Protein AF-A0A7S2STC7-F1 (afdb_monomer)

Organism: NCBI:txid1034831

Radius of gyration: 21.25 Å; Cα contacts (8 Å, |Δi|>4): 241; chains: 1; bounding box: 53×57×59 Å

Nearest PDB structures (foldseek):
  5owv-assembly1_D  TM=3.243E-01  e=1.018E+00  Campylobacter jejuni
  5oxf-assembly1_C  TM=2.992E-01  e=1.644E+00  Campylobacter jejuni
  4ozn-assembly1_C  TM=3.441E-01  e=3.806E+00  Haloferax mediterranei ATCC 33500
  5mlc-assembly1_G  TM=3.354E-01  e=4.291E+00  Spinacia oleracea

Foldseek 3Di:
DVVVVVVVVVVVCVVVVVVCVVVVVDPDPPQLLVLCLLVLLQQQWDAQARHRNDPPQFAAPVRWRADVCLSLVNDPDPDDPGDSDRGDDPPVCQLVRRIKHFDPRRLLVSCCSRPNPVLCVVCVVLLVQLQQVLWDWGWHWDFDQPPDPDPDRDGDTDTDTGTIDGSVSSVVSVVLVVCVVVVVDPSLVVGDPVPNPDPDDPPDPPPVVVVVVVVVVCVVVVVVVVVVVD

Structure (mmCIF, N/CA/C/O backbone):
data_AF-A0A7S2STC7-F1
#
_entry.id   AF-A0A7S2STC7-F1
#
loop_
_atom_site.group_PDB
_atom_site.id
_atom_site.type_symbol
_atom_site.label_atom_id
_atom_site.label_alt_id
_atom_site.label_comp_id
_atom_site.label_asym_id
_atom_site.label_entity_id
_atom_site.label_seq_id
_atom_site.pdbx_PDB_ins_code
_atom_site.Cartn_x
_atom_site.Cartn_y
_atom_site.Cartn_z
_atom_site.occupancy
_atom_site.B_iso_or_equiv
_atom_site.auth_seq_id
_atom_site.auth_comp_id
_atom_site.auth_asym_id
_atom_site.auth_atom_id
_atom_site.pdbx_PDB_model_num
ATOM 1 N N . LYS A 1 1 ? -7.940 29.113 42.384 1.00 75.12 1 LYS A N 1
ATOM 2 C CA . LYS A 1 1 ? -9.307 28.617 42.088 1.00 75.12 1 LYS A CA 1
ATOM 3 C C . LYS A 1 1 ? -9.541 28.364 40.593 1.00 75.12 1 LYS A C 1
ATOM 5 O O . LYS A 1 1 ? -9.423 27.219 40.195 1.00 75.12 1 LYS A O 1
ATOM 10 N N . ILE A 1 2 ? -9.787 29.363 39.730 1.00 76.19 2 ILE A N 1
ATOM 11 C CA . ILE A 1 2 ? -10.081 29.113 38.290 1.00 76.19 2 ILE A CA 1
ATOM 12 C C . ILE A 1 2 ? -8.912 28.431 37.550 1.00 76.19 2 ILE A C 1
ATOM 14 O O . ILE A 1 2 ? -9.117 27.469 36.816 1.00 76.19 2 ILE A O 1
ATOM 18 N N . ALA A 1 3 ? -7.674 28.867 37.797 1.00 70.94 3 ALA A N 1
ATOM 19 C CA . ALA A 1 3 ? -6.484 28.278 37.173 1.00 70.94 3 ALA A CA 1
ATOM 20 C C . ALA A 1 3 ? -6.233 26.809 37.577 1.00 70.94 3 ALA A C 1
ATOM 22 O O . ALA A 1 3 ? -5.727 26.024 36.780 1.00 70.94 3 ALA A O 1
ATOM 23 N N . GLU A 1 4 ? -6.604 26.421 38.799 1.00 79.94 4 GLU A N 1
ATOM 24 C CA . GLU A 1 4 ? -6.473 25.036 39.275 1.00 79.94 4 GLU A CA 1
ATOM 25 C C . GLU A 1 4 ? -7.514 24.130 38.618 1.00 79.94 4 GLU A C 1
ATOM 27 O O . GLU A 1 4 ? -7.182 23.022 38.205 1.00 79.94 4 GLU A O 1
ATOM 32 N N . VAL A 1 5 ? -8.741 24.631 38.443 1.00 82.25 5 VAL A N 1
ATOM 33 C CA . VAL A 1 5 ? -9.805 23.926 37.716 1.00 82.25 5 VAL A CA 1
ATOM 34 C C . VAL A 1 5 ? -9.403 23.705 36.257 1.00 82.25 5 VAL A C 1
ATOM 36 O O . VAL A 1 5 ? -9.487 22.582 35.769 1.00 82.25 5 VAL A O 1
ATOM 39 N N . ALA A 1 6 ? -8.881 24.731 35.577 1.00 76.62 6 ALA A N 1
ATOM 40 C CA . ALA A 1 6 ? -8.399 24.602 34.201 1.00 76.62 6 ALA A CA 1
ATOM 41 C C . ALA A 1 6 ? -7.258 23.577 34.079 1.00 76.62 6 ALA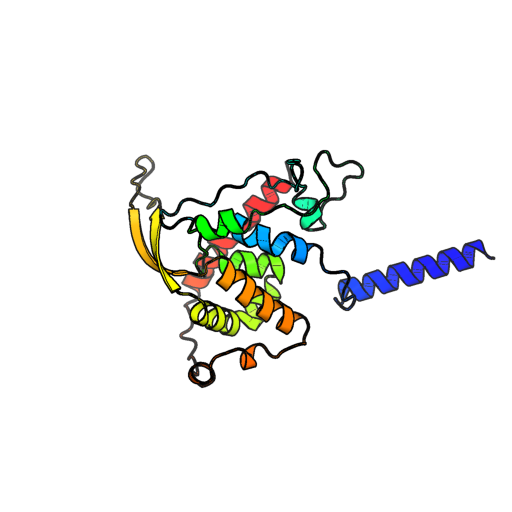 A C 1
ATOM 43 O O . ALA A 1 6 ? -7.259 22.747 33.172 1.00 76.62 6 ALA A O 1
ATOM 44 N N . ARG A 1 7 ? -6.313 23.580 35.029 1.00 80.62 7 ARG A N 1
ATOM 45 C CA . ARG A 1 7 ? -5.214 22.608 35.060 1.00 80.62 7 ARG A CA 1
ATOM 46 C C . ARG A 1 7 ? -5.728 21.179 35.267 1.00 80.62 7 ARG A C 1
ATOM 48 O O . ARG A 1 7 ? -5.252 20.279 34.584 1.00 80.62 7 ARG A O 1
ATOM 55 N N . GLY A 1 8 ? -6.715 20.981 36.144 1.00 83.06 8 GLY A N 1
ATOM 56 C CA . GLY A 1 8 ? -7.351 19.680 36.375 1.00 83.06 8 GLY A CA 1
ATOM 57 C C . GLY A 1 8 ? -8.091 19.146 35.146 1.00 83.06 8 GLY A C 1
ATOM 58 O O . GLY A 1 8 ? -7.928 17.980 34.792 1.00 83.06 8 GLY A O 1
ATOM 59 N N . VAL A 1 9 ? -8.833 20.007 34.444 1.00 83.12 9 VAL A N 1
ATOM 60 C CA . VAL A 1 9 ? -9.537 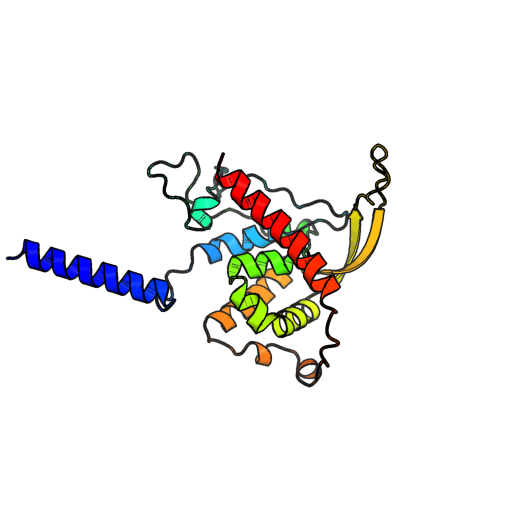19.646 33.202 1.00 83.12 9 VAL A CA 1
ATOM 61 C C . VAL A 1 9 ? -8.547 19.262 32.099 1.00 83.12 9 VAL A C 1
ATOM 63 O O . VAL A 1 9 ? -8.707 18.214 31.479 1.00 83.12 9 VAL A O 1
ATOM 66 N N . SER A 1 10 ? -7.480 20.040 31.896 1.00 83.12 10 SER A N 1
ATOM 67 C CA . SER A 1 10 ? -6.442 19.706 30.911 1.00 83.12 10 SER A CA 1
ATOM 68 C C . SER A 1 10 ? -5.741 18.384 31.225 1.00 83.12 10 SER A C 1
ATOM 70 O O . SER A 1 10 ? -5.464 17.609 30.312 1.00 83.12 10 SER A O 1
ATOM 72 N N . TRP A 1 11 ? -5.485 18.093 32.505 1.00 81.81 11 TRP A N 1
ATOM 73 C CA . TRP A 1 11 ? -4.886 16.824 32.925 1.00 81.81 11 TRP A CA 1
ATOM 74 C C . TRP A 1 11 ? -5.827 15.640 32.701 1.00 81.81 11 TRP A C 1
ATOM 76 O O . TRP A 1 11 ? -5.394 14.602 32.212 1.00 81.81 11 TRP A O 1
ATOM 86 N N . PHE A 1 12 ? -7.118 15.811 32.993 1.00 87.62 12 PHE A N 1
ATOM 87 C CA . PHE A 1 12 ? -8.136 14.806 32.704 1.00 87.62 12 PHE A CA 1
ATOM 88 C C . PHE A 1 12 ? -8.221 14.510 31.205 1.00 87.62 12 PHE A C 1
ATOM 90 O O . PHE A 1 12 ? -8.169 13.347 30.820 1.00 87.62 12 PHE A O 1
ATOM 97 N N . PHE A 1 13 ? -8.282 15.533 30.348 1.00 73.81 13 PHE A N 1
ATOM 98 C CA . PHE A 1 13 ? -8.303 15.325 28.899 1.00 73.81 13 PHE A CA 1
ATOM 99 C C . PHE A 1 13 ? -7.004 14.710 28.385 1.00 73.81 13 PHE A C 1
ATOM 101 O O . PHE A 1 13 ? -7.057 13.834 27.526 1.00 73.81 13 PHE A O 1
ATOM 108 N N . HIS A 1 14 ? -5.848 15.106 28.917 1.00 75.88 14 HIS A N 1
ATOM 109 C CA . HIS A 1 14 ? -4.573 14.487 28.570 1.00 75.88 14 HIS A CA 1
ATOM 110 C C . HIS A 1 14 ? -4.544 13.002 28.950 1.00 75.88 14 HIS A C 1
ATOM 112 O O . HIS A 1 14 ? -4.186 12.171 28.123 1.00 75.88 14 HIS A O 1
ATOM 118 N N . ASP A 1 15 ? -4.967 12.649 30.165 1.00 78.06 15 ASP A N 1
ATOM 119 C CA . ASP A 1 15 ? -4.939 11.261 30.624 1.00 78.06 15 ASP A CA 1
ATOM 120 C C . ASP A 1 15 ? -6.018 10.408 29.945 1.00 78.06 15 ASP A C 1
ATOM 122 O O . ASP A 1 15 ? -5.767 9.261 29.588 1.00 78.06 15 ASP A O 1
ATOM 126 N N . LEU A 1 16 ? -7.196 10.980 29.683 1.00 71.56 16 LEU A N 1
ATOM 127 C CA . LEU A 1 16 ? -8.261 10.340 28.918 1.00 71.56 16 LEU A CA 1
ATOM 128 C C . LEU A 1 16 ? -7.820 10.091 27.476 1.00 71.56 16 LEU A C 1
ATOM 130 O O . LEU A 1 16 ? -7.913 8.968 27.001 1.00 71.56 16 LEU A O 1
ATOM 134 N N . THR A 1 17 ? -7.293 11.099 26.782 1.00 66.25 17 THR A N 1
ATOM 135 C CA . THR A 1 17 ? -6.812 10.929 25.402 1.00 66.25 17 THR A CA 1
ATOM 136 C C . THR A 1 17 ? -5.604 10.005 25.330 1.00 66.25 17 THR A C 1
ATOM 138 O O . THR A 1 17 ? -5.526 9.212 24.401 1.00 66.25 17 THR A O 1
ATOM 141 N N . ARG A 1 18 ? -4.714 10.022 26.330 1.00 67.12 18 ARG A N 1
ATOM 142 C CA . ARG A 1 18 ? -3.625 9.050 26.480 1.00 67.12 18 ARG A CA 1
ATOM 143 C C . ARG A 1 18 ? -4.166 7.634 26.643 1.00 67.12 18 ARG A C 1
ATOM 145 O O . ARG A 1 18 ? -3.810 6.776 25.852 1.00 67.12 18 ARG A O 1
ATOM 152 N N . ARG A 1 19 ? -5.076 7.388 27.590 1.00 62.84 19 ARG A N 1
ATOM 153 C CA . ARG A 1 19 ? -5.688 6.064 27.802 1.00 62.84 19 ARG A CA 1
ATOM 154 C C . ARG A 1 19 ? -6.466 5.592 26.585 1.00 62.84 19 ARG A C 1
ATOM 156 O O . ARG A 1 19 ? -6.345 4.433 26.214 1.00 62.84 19 ARG A O 1
ATOM 163 N N . LEU A 1 20 ? -7.246 6.463 25.953 1.00 56.91 20 LEU A N 1
ATOM 164 C CA . LEU A 1 20 ? -8.010 6.123 24.756 1.00 56.91 20 LEU A CA 1
ATOM 165 C C . LEU A 1 20 ? -7.099 5.925 23.531 1.00 56.91 20 LEU A C 1
ATOM 167 O O . LEU A 1 20 ? -7.397 5.088 22.692 1.00 56.91 20 LEU A O 1
ATOM 171 N N . ARG A 1 21 ? -5.964 6.624 23.430 1.00 60.62 21 ARG A N 1
ATOM 172 C CA . ARG A 1 21 ? -4.920 6.359 22.423 1.00 60.62 21 ARG A CA 1
ATOM 173 C C . ARG A 1 21 ? -4.243 5.015 22.679 1.00 60.62 21 ARG A C 1
ATOM 175 O O . ARG A 1 21 ? -4.135 4.206 21.766 1.00 60.62 21 ARG A O 1
ATOM 182 N N . ASP A 1 22 ? -3.824 4.768 23.915 1.00 53.94 22 ASP A N 1
ATOM 183 C CA . ASP A 1 22 ? -3.091 3.563 24.310 1.00 53.94 22 ASP A CA 1
ATOM 184 C C . ASP A 1 22 ? -3.995 2.312 24.243 1.00 53.94 22 ASP A C 1
ATOM 186 O O . ASP A 1 22 ? -3.534 1.222 23.914 1.00 53.94 22 ASP A O 1
ATOM 190 N N . SER A 1 23 ? -5.305 2.474 24.468 1.00 57.47 23 SER A N 1
ATOM 191 C CA . SER A 1 23 ? -6.334 1.440 24.263 1.00 57.47 23 SER A CA 1
ATOM 192 C C . SER A 1 23 ? -6.922 1.411 22.848 1.00 57.47 23 SER A C 1
ATOM 194 O O . SER A 1 23 ? -7.821 0.613 22.590 1.00 57.47 23 SER A O 1
ATOM 196 N N . TRP A 1 24 ? -6.423 2.243 21.924 1.00 53.31 24 TRP A N 1
ATOM 197 C CA . TRP A 1 24 ? -6.897 2.335 20.536 1.00 53.31 24 TRP A CA 1
ATOM 198 C C . TRP A 1 24 ? -8.399 2.671 20.379 1.00 53.31 24 TRP A C 1
ATOM 200 O O . TRP A 1 24 ? -9.008 2.364 19.358 1.00 53.31 24 TRP A O 1
ATOM 210 N N . GLN A 1 25 ? -9.004 3.323 21.376 1.00 46.44 25 GLN A N 1
ATOM 211 C CA . GLN A 1 25 ? -10.422 3.706 21.436 1.00 46.44 25 GLN A CA 1
ATOM 212 C C . GLN A 1 25 ? -10.730 5.118 20.900 1.00 46.44 25 GLN A C 1
ATOM 214 O O . GLN A 1 25 ? -11.898 5.486 20.799 1.00 46.44 25 GLN A O 1
ATOM 219 N N . LEU A 1 26 ? -9.729 5.927 20.529 1.00 45.28 26 LEU A N 1
ATOM 220 C CA . LEU A 1 26 ? -9.969 7.148 19.746 1.00 45.28 26 LEU A CA 1
ATOM 221 C C . LEU A 1 26 ? -10.082 6.792 18.259 1.00 45.28 26 LEU A C 1
ATOM 223 O O . LEU A 1 26 ? -9.075 6.710 17.560 1.00 45.28 26 LEU A O 1
ATOM 227 N N . PHE A 1 27 ? -11.310 6.624 17.771 1.00 43.78 27 PHE A N 1
ATOM 228 C CA . PHE A 1 27 ? -11.619 6.553 16.340 1.00 43.78 27 PHE A CA 1
ATOM 229 C C . PHE A 1 27 ? -12.789 7.495 15.989 1.00 43.78 27 PHE A C 1
ATOM 231 O O . PHE A 1 27 ? -13.763 7.509 16.742 1.00 43.78 27 PHE A O 1
ATOM 238 N N . PRO A 1 28 ? -12.758 8.252 14.866 1.00 51.06 28 PRO A N 1
ATOM 239 C CA . PRO A 1 28 ? -11.665 8.490 13.921 1.00 51.06 28 PRO A CA 1
ATOM 240 C C . PRO A 1 28 ? -11.212 9.963 13.967 1.00 51.06 28 PRO A C 1
ATOM 242 O O . PRO A 1 28 ? -11.878 10.837 13.415 1.00 51.06 28 PRO A O 1
ATOM 245 N N . MET A 1 29 ? -10.013 10.259 14.471 1.00 39.00 29 MET A N 1
ATOM 246 C CA . MET A 1 29 ? -9.200 11.164 13.654 1.00 39.00 29 MET A CA 1
ATOM 247 C C . MET A 1 29 ? -8.691 10.259 12.549 1.00 39.00 29 MET A C 1
ATOM 249 O O . MET A 1 29 ? -7.979 9.313 12.876 1.00 39.00 29 MET A O 1
ATOM 253 N N . ALA A 1 30 ? -9.150 10.455 11.307 1.00 44.19 30 ALA A N 1
ATOM 254 C CA . ALA A 1 30 ? -8.687 9.697 10.148 1.00 44.19 30 ALA A CA 1
ATOM 255 C C . ALA A 1 30 ? -7.179 9.502 10.301 1.00 44.19 30 ALA A C 1
ATOM 257 O O . ALA A 1 30 ? -6.456 10.506 10.325 1.00 44.19 30 ALA A O 1
ATOM 258 N N . PRO A 1 31 ? -6.712 8.274 10.556 1.00 52.28 31 PRO A N 1
ATOM 259 C CA . PRO A 1 31 ? -5.333 8.140 10.927 1.00 52.28 31 PRO A CA 1
ATOM 260 C C . PRO A 1 31 ? -4.485 8.710 9.792 1.00 52.28 31 PRO A C 1
ATOM 262 O O . PRO A 1 31 ? -4.794 8.456 8.627 1.00 52.28 31 PRO A O 1
ATOM 265 N N . HIS A 1 32 ? -3.446 9.494 10.096 1.00 53.88 32 HIS A N 1
ATOM 266 C CA . HIS A 1 32 ? -2.602 10.108 9.060 1.00 53.88 32 HIS A CA 1
ATOM 267 C C . HIS A 1 32 ? -2.098 9.079 8.023 1.00 53.88 32 HIS A C 1
ATOM 269 O O . HIS A 1 32 ? -1.799 9.444 6.886 1.00 53.88 32 HIS A O 1
ATOM 275 N N . HIS A 1 33 ? -2.110 7.789 8.384 1.00 55.22 33 HIS A N 1
ATOM 276 C CA . HIS A 1 33 ? -1.858 6.661 7.501 1.00 55.22 33 HIS A CA 1
ATOM 277 C C . HIS A 1 33 ? -2.819 6.472 6.321 1.00 55.22 33 HIS A C 1
ATOM 279 O O . HIS A 1 33 ? -2.394 6.042 5.250 1.00 55.22 33 HIS A O 1
ATOM 285 N N . LEU A 1 34 ? -4.081 6.887 6.428 1.00 58.22 34 LEU A N 1
ATOM 286 C CA . LEU A 1 34 ? -5.019 6.813 5.304 1.00 58.22 34 LEU A CA 1
ATOM 287 C C . LEU A 1 34 ? -4.588 7.705 4.135 1.00 58.22 34 LEU A C 1
ATOM 289 O O . LEU A 1 34 ? -4.731 7.319 2.975 1.00 58.22 34 LEU A O 1
ATOM 293 N N . PHE A 1 35 ? -3.999 8.869 4.427 1.00 63.97 35 PHE A N 1
ATOM 294 C CA . PHE A 1 35 ? -3.495 9.778 3.394 1.00 63.97 35 PHE A CA 1
ATOM 295 C C . PHE A 1 35 ? -2.265 9.228 2.669 1.00 63.97 35 PHE A C 1
ATOM 297 O O . PHE A 1 35 ? -1.982 9.661 1.554 1.00 63.97 35 PHE A O 1
ATOM 304 N N . HIS A 1 36 ? -1.550 8.270 3.267 1.00 79.50 36 HIS A N 1
ATOM 305 C CA . HIS A 1 36 ? -0.387 7.646 2.647 1.00 79.50 36 HIS A CA 1
ATOM 306 C C . HIS A 1 36 ? -0.672 6.264 2.053 1.00 79.50 36 HIS A C 1
ATOM 308 O O . HIS A 1 36 ? 0.237 5.681 1.479 1.00 79.50 36 HIS A O 1
ATOM 314 N N . MET A 1 37 ? -1.905 5.740 2.111 1.00 84.69 37 MET A N 1
ATOM 315 C CA . MET A 1 37 ? -2.233 4.426 1.530 1.00 84.69 37 MET A CA 1
ATOM 316 C C . MET A 1 37 ? -1.801 4.334 0.058 1.00 84.69 37 MET A C 1
ATOM 318 O O . MET A 1 37 ? -1.202 3.352 -0.365 1.00 84.69 37 MET A O 1
ATOM 322 N N . ARG A 1 38 ? -2.027 5.402 -0.715 1.00 88.19 38 ARG A N 1
ATOM 323 C CA . ARG A 1 38 ? -1.592 5.485 -2.120 1.00 88.19 38 ARG A CA 1
ATOM 324 C C . ARG A 1 38 ? -0.069 5.469 -2.256 1.00 88.19 38 ARG A C 1
ATOM 326 O O . ARG A 1 38 ? 0.454 4.857 -3.179 1.00 88.19 38 ARG A O 1
ATOM 333 N N . GLN A 1 39 ? 0.622 6.131 -1.332 1.00 89.38 39 GLN A N 1
ATOM 334 C CA . GLN A 1 39 ? 2.078 6.171 -1.290 1.00 89.38 39 GLN A CA 1
ATOM 335 C C . GLN A 1 39 ? 2.667 4.812 -0.898 1.00 89.38 39 GLN A C 1
ATOM 337 O O . GLN A 1 39 ? 3.713 4.455 -1.417 1.00 89.38 39 GLN A O 1
ATOM 342 N N . LEU A 1 40 ? 1.987 4.016 -0.067 1.00 89.75 40 LEU A N 1
ATOM 343 C CA . LEU A 1 40 ? 2.442 2.665 0.270 1.00 89.75 40 LEU A CA 1
ATOM 344 C C . LEU A 1 40 ? 2.448 1.738 -0.938 1.00 89.75 40 LEU A C 1
ATOM 346 O O . LEU A 1 40 ? 3.364 0.935 -1.065 1.00 89.75 40 LEU A O 1
ATOM 350 N N . PHE A 1 41 ? 1.472 1.864 -1.843 1.00 93.00 41 PHE A N 1
ATOM 351 C CA . PHE A 1 41 ? 1.547 1.139 -3.109 1.00 93.00 41 PHE A CA 1
ATOM 352 C C . PHE A 1 41 ? 2.850 1.478 -3.825 1.00 93.00 41 PHE A C 1
ATOM 354 O O . PHE A 1 41 ? 3.630 0.592 -4.141 1.00 93.00 41 PHE A O 1
ATOM 361 N N . VAL A 1 42 ? 3.116 2.770 -4.007 1.00 91.88 42 VAL A N 1
ATOM 362 C CA . VAL A 1 42 ? 4.323 3.255 -4.673 1.00 91.88 42 VAL A CA 1
ATOM 363 C C . VAL A 1 42 ? 5.593 2.746 -3.984 1.00 91.88 42 VAL A C 1
ATOM 365 O O . VAL A 1 42 ? 6.447 2.163 -4.645 1.00 91.88 42 VAL A O 1
ATOM 368 N N . ASP A 1 43 ? 5.686 2.907 -2.664 1.00 89.69 43 ASP A N 1
ATOM 369 C CA . ASP A 1 43 ? 6.864 2.580 -1.855 1.00 89.69 43 ASP A CA 1
ATOM 370 C C . ASP A 1 43 ? 7.219 1.086 -1.881 1.00 89.69 43 ASP A C 1
ATOM 372 O O . ASP A 1 43 ? 8.388 0.734 -1.693 1.00 89.69 43 ASP A O 1
ATOM 376 N N . TRP A 1 44 ? 6.230 0.222 -2.117 1.00 92.94 44 TRP A N 1
ATOM 377 C CA . TRP A 1 44 ? 6.376 -1.234 -2.098 1.00 92.94 44 TRP A CA 1
ATOM 378 C C . TRP A 1 44 ? 6.225 -1.892 -3.478 1.00 92.94 44 TRP A C 1
ATOM 380 O O . TRP A 1 44 ? 6.500 -3.083 -3.615 1.00 92.94 44 TRP A O 1
ATOM 390 N N . SER A 1 45 ? 5.804 -1.139 -4.498 1.00 94.06 45 SER A N 1
ATOM 391 C CA . SER A 1 45 ? 5.571 -1.652 -5.851 1.00 94.06 45 SER A CA 1
ATOM 392 C C . SER A 1 45 ? 6.848 -1.780 -6.672 1.00 94.06 45 SER A C 1
ATOM 394 O O . SER A 1 45 ? 7.852 -1.087 -6.470 1.00 94.06 45 SER A O 1
ATOM 396 N N . ARG A 1 46 ? 6.778 -2.673 -7.652 1.00 93.94 46 ARG A N 1
ATOM 397 C CA . ARG A 1 46 ? 7.815 -2.894 -8.651 1.00 93.94 46 ARG A CA 1
ATOM 398 C C . ARG A 1 46 ? 7.202 -3.074 -10.025 1.00 93.94 46 ARG A C 1
ATOM 400 O O . ARG A 1 46 ? 6.039 -3.446 -10.163 1.00 93.94 46 ARG A O 1
ATOM 407 N N . PHE A 1 47 ? 8.000 -2.813 -11.039 1.00 94.50 47 PHE A N 1
ATOM 408 C CA . PHE A 1 47 ? 7.686 -3.144 -12.413 1.00 94.50 47 PHE A CA 1
ATOM 409 C C . PHE A 1 47 ? 7.865 -4.650 -12.662 1.00 94.50 47 PHE A C 1
ATOM 411 O O . PHE A 1 47 ? 8.579 -5.323 -11.910 1.00 94.50 47 PHE A O 1
ATOM 418 N N . PRO A 1 48 ? 7.277 -5.196 -13.743 1.00 92.69 48 PRO A N 1
ATOM 419 C CA . PRO A 1 48 ? 7.465 -6.598 -14.118 1.00 92.69 48 PRO A CA 1
ATOM 420 C C . PRO A 1 48 ? 8.930 -6.997 -14.352 1.00 92.69 48 PRO A C 1
ATOM 422 O O . PRO A 1 48 ? 9.305 -8.140 -14.121 1.00 92.69 48 PRO A O 1
ATOM 425 N N . ASN A 1 49 ? 9.790 -6.047 -14.729 1.00 90.75 49 ASN A N 1
ATOM 426 C CA . ASN A 1 49 ? 11.239 -6.252 -14.862 1.00 90.75 49 ASN A CA 1
ATOM 427 C C . ASN A 1 49 ? 11.990 -6.327 -13.505 1.00 90.75 49 ASN A C 1
ATOM 429 O O . ASN A 1 49 ? 13.222 -6.371 -13.479 1.00 90.75 49 ASN A O 1
ATOM 433 N N . GLY A 1 50 ? 11.262 -6.294 -12.384 1.00 86.50 50 GLY A N 1
ATOM 434 C CA . GLY A 1 50 ? 11.802 -6.351 -11.027 1.00 86.50 50 GLY A CA 1
ATOM 435 C C . GLY A 1 50 ? 12.284 -5.010 -10.474 1.00 86.50 50 GLY A C 1
ATOM 436 O O . GLY A 1 50 ? 12.629 -4.934 -9.294 1.00 86.50 50 GLY A O 1
ATOM 437 N N . GLU A 1 51 ? 12.304 -3.945 -11.277 1.00 89.12 51 GLU A N 1
ATOM 438 C CA . GLU A 1 51 ? 12.756 -2.630 -10.830 1.00 89.12 51 GLU A CA 1
ATOM 439 C C . GLU A 1 51 ? 11.722 -1.991 -9.909 1.00 89.12 51 GLU A C 1
ATOM 441 O O . GLU A 1 51 ? 10.522 -1.990 -10.181 1.00 89.12 51 GLU A O 1
ATOM 446 N N . LYS A 1 52 ? 12.189 -1.434 -8.792 1.00 89.25 52 LYS A N 1
ATOM 447 C CA . LYS A 1 52 ? 11.320 -0.737 -7.846 1.00 89.25 52 LYS A CA 1
ATOM 448 C C . LYS A 1 52 ? 10.757 0.527 -8.496 1.00 89.25 52 LYS A C 1
ATOM 450 O O . LYS A 1 52 ? 11.504 1.271 -9.134 1.00 89.25 52 LYS A O 1
ATOM 455 N N . LEU A 1 53 ? 9.470 0.807 -8.283 1.00 87.06 53 LEU A N 1
ATOM 456 C CA . LEU A 1 53 ? 8.882 2.079 -8.691 1.00 87.06 53 LEU A CA 1
ATOM 457 C C . LEU A 1 53 ? 9.509 3.199 -7.844 1.00 87.06 53 LEU A C 1
ATOM 459 O O . LEU A 1 53 ? 9.157 3.399 -6.682 1.00 87.06 53 LEU A O 1
ATOM 463 N N . SER A 1 54 ? 10.501 3.893 -8.401 1.00 76.12 54 SER A N 1
ATOM 464 C CA . SER A 1 54 ? 11.194 4.965 -7.688 1.00 76.12 54 SER A CA 1
ATOM 465 C C . SER A 1 54 ? 10.339 6.226 -7.671 1.00 76.12 54 SER A C 1
ATOM 467 O O . SER A 1 54 ? 10.053 6.799 -8.716 1.00 76.12 54 SER A O 1
ATOM 469 N N . ASN A 1 55 ? 9.975 6.669 -6.471 1.00 64.62 55 ASN A N 1
ATOM 470 C CA . ASN A 1 55 ? 9.349 7.967 -6.212 1.00 64.62 55 ASN A CA 1
ATOM 471 C C . ASN A 1 55 ? 10.001 8.640 -4.998 1.00 64.62 55 ASN A C 1
ATOM 473 O O . ASN A 1 55 ? 9.346 9.346 -4.233 1.00 64.62 55 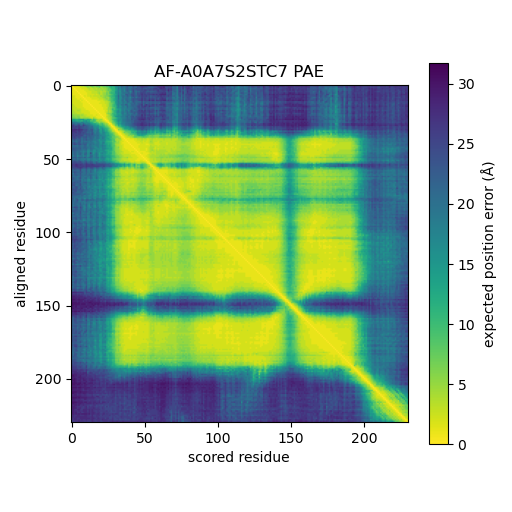ASN A O 1
ATOM 477 N N . GLU A 1 56 ? 11.295 8.385 -4.780 1.00 73.25 56 GLU A N 1
ATOM 478 C CA . GLU A 1 56 ? 12.024 9.012 -3.685 1.00 73.25 56 GLU A CA 1
ATOM 479 C C . GLU A 1 56 ? 12.744 10.290 -4.126 1.00 73.25 56 GLU A C 1
ATOM 481 O O . GLU A 1 56 ? 13.501 10.273 -5.099 1.00 73.25 56 GLU A O 1
ATOM 486 N N . PRO A 1 57 ? 12.561 11.396 -3.380 1.00 78.50 57 PRO A N 1
ATOM 487 C CA . PRO A 1 57 ? 11.696 11.544 -2.200 1.00 78.50 57 PRO A CA 1
ATOM 488 C C . PRO A 1 57 ? 10.213 11.738 -2.563 1.00 78.50 57 PRO A C 1
ATOM 490 O O . PRO A 1 57 ? 9.904 12.392 -3.555 1.00 78.50 57 PRO A O 1
ATOM 493 N N . ALA A 1 58 ? 9.303 11.254 -1.705 1.00 86.38 58 ALA A N 1
ATOM 494 C CA . ALA A 1 58 ? 7.871 11.532 -1.839 1.00 86.38 58 ALA A CA 1
ATOM 495 C C . ALA A 1 58 ? 7.625 13.050 -1.826 1.00 86.38 58 ALA A C 1
ATOM 497 O O . ALA A 1 58 ? 8.200 13.762 -0.996 1.00 86.38 58 ALA A O 1
ATOM 498 N N . VAL A 1 59 ? 6.772 13.542 -2.723 1.00 90.44 59 VAL A N 1
ATOM 499 C CA . VAL A 1 59 ? 6.485 14.975 -2.884 1.00 90.44 59 VAL A CA 1
ATOM 500 C C . VAL A 1 59 ? 5.016 15.292 -2.631 1.00 90.44 59 VAL A C 1
ATOM 502 O O . VAL A 1 59 ? 4.152 14.432 -2.778 1.00 90.44 59 VAL A O 1
ATOM 505 N N . ASP A 1 60 ? 4.723 16.524 -2.225 1.00 90.88 60 ASP A N 1
ATOM 506 C CA . ASP A 1 60 ? 3.359 17.039 -2.155 1.00 90.88 60 ASP A CA 1
ATOM 507 C C . ASP A 1 60 ? 2.883 17.533 -3.533 1.00 90.88 60 ASP A C 1
ATOM 509 O O . ASP A 1 60 ? 3.613 17.506 -4.525 1.00 90.88 60 ASP A O 1
ATOM 513 N N . LYS A 1 61 ? 1.641 18.023 -3.605 1.00 89.38 61 LYS A N 1
ATOM 514 C CA . LYS A 1 61 ? 1.038 18.546 -4.846 1.00 89.38 61 LYS A CA 1
ATOM 515 C C . LYS A 1 61 ? 1.770 19.757 -5.450 1.00 89.38 61 LYS A C 1
ATOM 517 O O . LYS A 1 61 ? 1.435 20.176 -6.552 1.00 89.38 61 LYS A O 1
ATOM 522 N N . HIS A 1 62 ? 2.706 20.354 -4.715 1.00 92.12 62 HIS A N 1
ATOM 523 C CA . HIS A 1 62 ? 3.513 21.495 -5.139 1.00 92.12 62 HIS A CA 1
ATOM 524 C C . HIS A 1 62 ? 4.961 21.097 -5.460 1.00 92.12 62 HIS A C 1
ATOM 526 O O . HIS A 1 62 ? 5.765 21.963 -5.793 1.00 92.12 62 HIS A O 1
ATOM 532 N N . GLY A 1 63 ? 5.302 19.807 -5.367 1.00 89.81 63 GLY A N 1
ATOM 533 C CA . GLY A 1 63 ? 6.652 19.302 -5.602 1.00 89.81 63 GLY A CA 1
ATOM 534 C C . GLY A 1 63 ? 7.588 19.423 -4.397 1.00 89.81 63 GLY A C 1
ATOM 535 O O . GLY A 1 63 ? 8.773 19.113 -4.523 1.00 89.81 63 GLY A O 1
ATOM 536 N N . ASN A 1 64 ? 7.103 19.841 -3.220 1.00 92.25 64 ASN A N 1
ATOM 537 C CA . ASN A 1 64 ? 7.952 19.887 -2.030 1.00 92.25 64 ASN A CA 1
ATOM 538 C C . ASN A 1 64 ? 8.109 18.487 -1.444 1.00 92.25 64 ASN A C 1
ATOM 540 O O . ASN A 1 64 ? 7.143 17.732 -1.344 1.00 92.25 64 ASN A O 1
ATOM 544 N N . LYS A 1 65 ? 9.315 18.163 -0.977 1.00 92.50 65 LYS A N 1
ATOM 545 C CA . LYS A 1 65 ? 9.602 16.882 -0.320 1.00 92.50 65 LYS A CA 1
ATOM 546 C C . LYS A 1 65 ? 8.778 16.739 0.957 1.00 92.50 65 LYS A C 1
ATOM 548 O O . LYS A 1 65 ? 8.800 17.627 1.809 1.00 92.50 65 LYS A O 1
ATOM 553 N N . VAL A 1 66 ? 8.094 15.613 1.109 1.00 90.19 66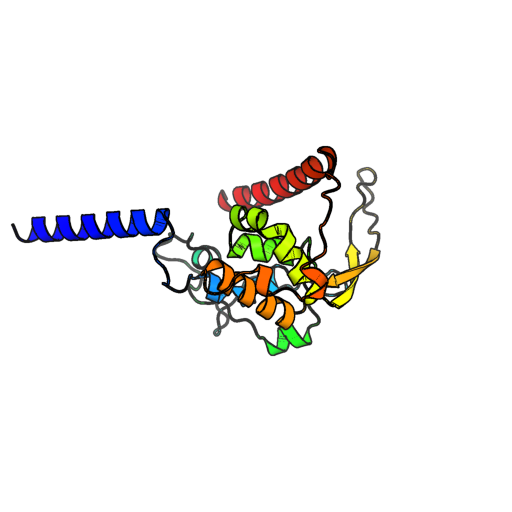 VAL A N 1
ATOM 554 C CA . VAL A 1 66 ? 7.239 15.314 2.260 1.00 90.19 66 VAL A CA 1
ATOM 555 C C . VAL A 1 66 ? 8.035 14.631 3.367 1.00 90.19 66 VAL A C 1
ATOM 557 O O . VAL A 1 66 ? 8.857 13.745 3.132 1.00 90.19 66 VAL A O 1
ATOM 560 N N . CYS A 1 67 ? 7.766 15.027 4.608 1.00 86.94 67 CYS A N 1
ATOM 561 C CA . CYS A 1 67 ? 8.343 14.411 5.793 1.00 86.94 67 CYS A CA 1
ATOM 562 C C . CYS A 1 67 ? 7.715 13.031 6.043 1.00 86.94 67 CYS A C 1
ATOM 564 O O . CYS A 1 67 ? 6.628 12.926 6.615 1.00 86.94 67 CYS A O 1
ATOM 566 N N . ARG A 1 68 ? 8.409 11.946 5.676 1.00 81.56 68 ARG A N 1
ATOM 567 C CA . ARG A 1 68 ? 7.926 10.579 5.956 1.00 81.56 68 ARG A CA 1
ATOM 568 C C . ARG A 1 68 ? 7.739 10.302 7.450 1.00 81.56 68 ARG A C 1
ATOM 570 O O . ARG A 1 68 ? 6.771 9.651 7.830 1.00 81.56 68 ARG A O 1
ATOM 577 N N . ASN A 1 69 ? 8.601 10.853 8.306 1.00 80.50 69 ASN A N 1
ATOM 578 C CA . ASN A 1 69 ? 8.441 10.723 9.757 1.00 80.50 69 ASN A CA 1
ATOM 579 C C . ASN A 1 69 ? 7.154 11.396 10.241 1.00 80.50 69 ASN A C 1
ATOM 581 O O . ASN A 1 69 ? 6.493 10.871 11.130 1.00 80.50 69 ASN A O 1
ATOM 585 N N . TYR A 1 70 ? 6.752 12.516 9.638 1.00 82.31 70 TYR A N 1
ATOM 586 C CA . TYR A 1 70 ? 5.481 13.162 9.959 1.00 82.31 70 TYR A CA 1
ATOM 587 C C . TYR A 1 70 ? 4.295 12.296 9.526 1.00 82.31 70 TYR A C 1
ATOM 589 O O . TYR A 1 70 ? 3.378 12.089 10.316 1.00 82.31 70 TYR A O 1
ATOM 597 N N . LEU A 1 71 ? 4.349 11.699 8.327 1.00 75.38 71 LEU A N 1
ATOM 598 C CA . LEU A 1 71 ? 3.314 10.767 7.851 1.00 75.38 71 LEU A CA 1
ATOM 599 C C . LEU A 1 71 ? 3.138 9.544 8.761 1.00 75.38 71 LEU A C 1
ATOM 601 O O . LEU A 1 71 ? 2.034 9.009 8.864 1.00 75.38 71 LEU A O 1
ATOM 605 N N . ARG A 1 72 ? 4.216 9.115 9.424 1.00 72.56 72 ARG A N 1
ATOM 606 C CA . ARG A 1 72 ? 4.230 8.026 10.412 1.00 72.56 72 ARG A CA 1
ATOM 607 C C . ARG A 1 72 ? 3.923 8.491 11.842 1.00 72.56 72 ARG A C 1
ATOM 609 O O . ARG A 1 72 ? 3.909 7.672 12.752 1.00 72.56 72 ARG A O 1
ATOM 616 N N . GLY A 1 73 ? 3.689 9.787 12.063 1.00 73.69 73 GLY A N 1
ATOM 617 C CA . GLY A 1 73 ? 3.446 10.360 13.393 1.00 73.69 73 GLY A CA 1
ATOM 618 C C . GLY A 1 73 ? 4.681 10.419 14.305 1.00 73.69 73 GLY A C 1
ATOM 619 O O . GLY A 1 73 ? 4.540 10.632 15.505 1.00 73.69 73 GLY A O 1
ATOM 620 N N . ALA A 1 74 ? 5.881 10.241 13.750 1.00 76.25 74 ALA A N 1
ATOM 621 C CA . ALA A 1 74 ? 7.163 10.189 14.458 1.00 76.25 74 ALA A CA 1
ATOM 622 C C . ALA A 1 74 ? 8.006 11.474 14.315 1.00 76.25 74 ALA A C 1
ATOM 624 O O . ALA A 1 74 ? 9.107 11.565 14.854 1.00 76.25 74 ALA A O 1
ATOM 625 N N . CYS A 1 75 ? 7.542 12.479 13.562 1.00 82.31 75 CYS A N 1
ATOM 626 C CA . CYS A 1 75 ? 8.251 13.756 13.484 1.00 82.31 75 CYS A CA 1
ATOM 627 C C . CYS A 1 75 ? 7.926 14.625 14.704 1.00 82.31 75 CYS A C 1
ATOM 629 O O . CYS A 1 75 ? 6.789 15.059 14.881 1.00 82.31 75 CYS A O 1
ATOM 631 N N . HIS A 1 76 ? 8.947 14.912 15.511 1.00 82.00 76 HIS A N 1
ATOM 632 C CA . HIS A 1 76 ? 8.846 15.769 16.698 1.00 82.00 76 HIS A CA 1
ATOM 633 C C . HIS A 1 76 ? 9.571 17.112 16.535 1.00 82.00 76 HIS A C 1
ATOM 635 O O . HIS A 1 76 ? 9.666 17.888 17.483 1.00 82.00 76 HIS A O 1
ATOM 641 N N . LEU A 1 77 ? 10.099 17.397 15.341 1.00 80.31 77 LEU A N 1
ATOM 642 C CA . LEU A 1 77 ? 10.800 18.647 15.072 1.00 80.31 77 LEU A CA 1
ATOM 643 C C . LEU A 1 77 ? 9.800 19.806 15.051 1.00 80.31 77 LEU A C 1
ATOM 645 O O . LEU A 1 77 ? 8.868 19.810 14.249 1.00 80.31 77 LEU A O 1
ATOM 649 N N . HIS A 1 78 ? 10.033 20.816 15.894 1.00 77.81 78 HIS A N 1
ATOM 650 C CA . HIS A 1 78 ? 9.247 22.056 15.889 1.00 77.81 78 HIS A CA 1
ATOM 651 C C . HIS A 1 78 ? 9.334 22.800 14.549 1.00 77.81 78 HIS A C 1
ATOM 653 O O . HIS A 1 78 ? 8.364 23.425 14.131 1.00 77.81 78 HIS A O 1
ATOM 659 N N . PHE A 1 79 ? 10.475 22.685 13.864 1.00 85.81 79 PHE A N 1
ATOM 660 C CA . PHE A 1 79 ? 10.708 23.227 12.530 1.00 85.81 79 PHE A CA 1
ATOM 661 C C . PHE A 1 79 ? 11.315 22.129 11.653 1.00 85.81 79 PHE A C 1
ATOM 663 O O . PHE A 1 79 ? 12.519 21.883 11.690 1.00 85.81 79 PHE A O 1
ATOM 670 N N . CYS A 1 80 ? 10.473 21.424 10.898 1.00 87.06 80 CYS A N 1
ATOM 671 C CA . CYS A 1 80 ? 10.938 20.455 9.913 1.00 87.06 80 CYS A CA 1
ATOM 672 C C . CYS A 1 80 ? 11.196 21.162 8.577 1.00 87.06 80 CYS A C 1
ATOM 674 O O . CYS A 1 80 ? 10.334 21.885 8.087 1.00 87.06 80 CYS A O 1
ATOM 676 N N . GLY A 1 81 ? 12.360 20.928 7.966 1.00 88.69 81 GLY A N 1
ATOM 677 C CA . GLY A 1 81 ? 12.676 21.433 6.622 1.00 88.69 81 GLY A CA 1
ATOM 678 C C . GLY A 1 81 ? 11.933 20.711 5.488 1.00 88.69 81 GLY A C 1
ATOM 679 O O . GLY A 1 81 ? 12.180 20.991 4.319 1.00 88.69 81 GLY A O 1
ATOM 680 N N . LEU A 1 82 ? 11.060 19.758 5.822 1.00 91.12 82 LEU A N 1
ATOM 681 C CA . LEU A 1 82 ? 10.248 18.985 4.888 1.00 91.12 82 LEU A CA 1
ATOM 682 C C . LEU A 1 82 ? 8.766 19.334 5.067 1.00 91.12 82 LEU A C 1
ATOM 684 O O . LEU A 1 82 ? 8.320 19.699 6.154 1.00 91.12 82 LEU A O 1
ATOM 688 N N . SER A 1 83 ? 7.990 19.166 4.001 1.00 88.75 83 SER A N 1
ATOM 689 C CA . SER A 1 83 ? 6.552 19.426 3.991 1.00 88.75 83 SER A CA 1
ATOM 690 C C . SER A 1 83 ? 5.814 18.439 4.902 1.00 88.75 83 SER A C 1
ATOM 692 O O . SER A 1 83 ? 5.933 17.220 4.758 1.00 88.75 83 SER A O 1
ATOM 694 N N . HIS A 1 84 ? 5.029 18.958 5.846 1.00 88.00 84 HIS A N 1
ATOM 695 C CA . HIS A 1 84 ? 4.101 18.192 6.687 1.00 88.00 84 HIS A CA 1
ATOM 696 C C . HIS A 1 84 ? 2.728 18.079 6.001 1.00 88.00 84 HIS A C 1
ATOM 698 O O . HIS A 1 84 ? 1.690 18.400 6.576 1.00 88.00 84 HIS A O 1
ATOM 704 N N . ALA A 1 85 ? 2.734 17.671 4.732 1.00 85.56 85 ALA A N 1
ATOM 705 C CA . ALA A 1 85 ? 1.548 17.531 3.894 1.00 85.56 85 ALA A CA 1
ATOM 706 C C . ALA A 1 85 ? 1.355 16.077 3.444 1.00 85.56 85 ALA A C 1
ATOM 708 O O . ALA A 1 85 ? 2.251 15.245 3.572 1.00 85.56 85 ALA A O 1
ATOM 709 N N . SER A 1 86 ? 0.176 15.763 2.906 1.00 84.81 86 SER A N 1
ATOM 710 C CA . SER A 1 86 ? -0.078 14.457 2.295 1.00 84.81 86 SER A CA 1
ATOM 711 C C . SER A 1 86 ? 0.758 14.283 1.020 1.00 84.81 86 SER A C 1
ATOM 713 O O . SER A 1 86 ? 0.852 15.232 0.234 1.00 84.81 86 SER A O 1
ATOM 715 N N . PRO A 1 87 ? 1.328 13.088 0.782 1.00 89.12 87 PRO A N 1
ATOM 716 C CA . PRO A 1 87 ? 2.040 12.812 -0.454 1.00 89.12 87 PRO A CA 1
ATOM 717 C C . PRO A 1 87 ? 1.072 12.865 -1.637 1.00 89.12 87 PRO A C 1
ATOM 719 O O . PRO A 1 87 ? -0.069 12.397 -1.559 1.00 89.12 87 PRO A O 1
ATOM 722 N N . PHE A 1 88 ? 1.531 13.449 -2.735 1.00 90.38 88 PHE A N 1
ATOM 723 C CA . PHE A 1 88 ? 0.822 13.438 -3.998 1.00 90.38 88 PHE A CA 1
ATOM 724 C C . PHE A 1 88 ? 1.255 12.218 -4.806 1.00 90.38 88 PHE A C 1
ATOM 726 O O . PHE A 1 88 ? 2.437 12.007 -5.058 1.00 90.38 88 PHE A O 1
ATOM 733 N N . VAL A 1 89 ? 0.269 11.427 -5.220 1.00 89.69 89 VAL A N 1
ATOM 734 C CA . VAL A 1 89 ? 0.459 10.283 -6.110 1.00 89.69 89 VAL A CA 1
ATOM 735 C C . VAL A 1 89 ? -0.398 10.526 -7.341 1.00 89.69 89 VAL A C 1
ATOM 737 O O . VAL A 1 89 ? -1.620 10.649 -7.225 1.00 89.69 89 VAL A O 1
ATOM 740 N N . ASP A 1 90 ? 0.245 10.595 -8.504 1.00 90.81 90 ASP A N 1
ATOM 741 C CA . ASP A 1 90 ? -0.432 10.656 -9.796 1.00 90.81 90 ASP A CA 1
ATOM 742 C C . ASP A 1 90 ? -1.029 9.275 -10.112 1.00 90.81 90 ASP A C 1
ATOM 744 O O . ASP A 1 90 ? -0.337 8.355 -10.547 1.00 90.81 90 ASP A O 1
ATOM 748 N N . ILE A 1 91 ? -2.318 9.112 -9.805 1.00 91.00 91 ILE A N 1
ATOM 749 C CA . ILE A 1 91 ? -3.025 7.831 -9.936 1.00 91.00 91 ILE A CA 1
ATOM 750 C C . ILE A 1 91 ? -3.053 7.348 -11.394 1.00 91.00 91 ILE A C 1
ATOM 752 O O . ILE A 1 91 ? -2.666 6.199 -11.608 1.00 91.00 91 ILE A O 1
ATOM 756 N N . PRO A 1 92 ? -3.441 8.171 -12.394 1.00 93.56 92 PRO A N 1
ATOM 757 C CA . PRO A 1 92 ? -3.353 7.773 -13.798 1.00 93.56 92 PRO A CA 1
ATOM 758 C C . PRO A 1 92 ? -1.953 7.303 -14.210 1.00 93.56 92 PRO A C 1
ATOM 760 O O . PRO A 1 92 ? -1.820 6.268 -14.869 1.00 93.56 92 PRO A O 1
ATOM 763 N N . ALA A 1 93 ? -0.901 8.015 -13.792 1.00 91.88 93 ALA A N 1
ATOM 764 C CA . ALA A 1 93 ? 0.469 7.608 -14.090 1.00 91.88 93 ALA A CA 1
ATOM 765 C C . ALA A 1 93 ? 0.800 6.246 -13.459 1.00 91.88 93 ALA A C 1
ATOM 767 O O . ALA A 1 93 ? 1.283 5.354 -14.150 1.00 91.88 93 ALA A O 1
ATOM 768 N N . VAL A 1 94 ? 0.469 6.038 -12.180 1.00 91.69 94 VAL A N 1
ATOM 769 C CA . VAL A 1 94 ? 0.704 4.759 -11.488 1.00 91.69 94 VAL A CA 1
ATOM 770 C C . VAL A 1 94 ? -0.074 3.612 -12.135 1.00 91.69 94 VAL A C 1
ATOM 772 O O . VAL A 1 94 ? 0.511 2.562 -12.391 1.00 91.69 94 VAL A O 1
ATOM 775 N N . GLN A 1 95 ? -1.355 3.802 -12.455 1.00 92.81 95 GLN A N 1
ATOM 776 C CA . GLN A 1 95 ? -2.178 2.782 -13.116 1.00 92.81 95 GLN A CA 1
ATOM 777 C C . GLN A 1 95 ? -1.632 2.417 -14.504 1.00 92.81 95 GLN A C 1
ATOM 779 O O . GLN A 1 95 ? -1.584 1.243 -14.858 1.00 92.81 95 GLN A O 1
ATOM 784 N N . SER A 1 96 ? -1.170 3.405 -15.277 1.00 93.38 96 SER A N 1
ATOM 785 C CA . SER A 1 96 ? -0.597 3.176 -16.612 1.00 93.38 96 SER A CA 1
ATOM 786 C C . SER A 1 96 ? 0.838 2.630 -16.601 1.00 93.38 96 SER A C 1
ATOM 788 O O . SER A 1 96 ? 1.290 2.084 -17.604 1.00 93.38 96 SER A O 1
ATOM 790 N N . SER A 1 97 ? 1.547 2.735 -15.473 1.00 92.81 97 SER A N 1
ATOM 791 C CA . SER A 1 97 ? 2.953 2.327 -15.347 1.00 92.81 97 SER A CA 1
ATOM 792 C C . SER A 1 97 ? 3.172 0.809 -15.395 1.00 92.81 97 SER A C 1
ATOM 794 O O . SER A 1 97 ? 4.292 0.352 -15.617 1.00 92.81 97 SER A O 1
ATOM 796 N N . GLY A 1 98 ? 2.122 0.016 -15.157 1.00 93.56 98 GLY A N 1
ATOM 797 C CA . GLY A 1 98 ? 2.232 -1.437 -15.017 1.00 93.56 98 GLY A CA 1
ATOM 798 C C . GLY A 1 98 ? 2.905 -1.887 -13.716 1.00 93.56 98 GLY A C 1
ATOM 799 O O . GLY A 1 98 ? 3.269 -3.056 -13.601 1.00 93.56 98 GLY A O 1
ATOM 800 N N . ALA A 1 99 ? 3.085 -0.987 -12.744 1.00 95.19 99 ALA A N 1
ATOM 801 C CA . ALA A 1 99 ? 3.590 -1.328 -11.421 1.00 95.19 99 ALA A CA 1
ATOM 802 C C . ALA A 1 99 ? 2.636 -2.282 -10.687 1.00 95.19 99 ALA A C 1
ATOM 804 O O . ALA A 1 99 ? 1.409 -2.168 -10.772 1.00 95.19 99 ALA A O 1
ATOM 805 N N . VAL A 1 100 ? 3.213 -3.222 -9.945 1.00 96.62 100 VAL A N 1
ATOM 806 C CA . VAL A 1 100 ? 2.491 -4.294 -9.261 1.00 96.62 100 VAL A CA 1
ATOM 807 C C . VAL A 1 100 ? 3.091 -4.594 -7.886 1.00 96.62 100 VAL A C 1
ATOM 809 O O . VAL A 1 100 ? 4.246 -4.273 -7.598 1.00 96.62 100 VAL A O 1
ATOM 812 N N . LEU A 1 101 ? 2.289 -5.231 -7.033 1.00 96.25 101 LEU A N 1
ATOM 813 C CA . LEU A 1 101 ? 2.673 -5.745 -5.720 1.00 96.25 101 LEU A CA 1
ATOM 814 C C . LEU A 1 101 ? 2.507 -7.261 -5.682 1.00 96.25 101 LEU A C 1
ATOM 816 O O . LEU A 1 101 ? 1.390 -7.762 -5.802 1.00 96.25 101 LEU A O 1
ATOM 820 N N . ASP A 1 102 ? 3.585 -7.999 -5.439 1.00 95.94 102 ASP A N 1
ATOM 821 C CA . ASP A 1 102 ? 3.473 -9.398 -5.026 1.00 95.94 102 ASP A CA 1
ATOM 822 C C . ASP A 1 102 ? 3.153 -9.510 -3.532 1.00 95.94 102 ASP A C 1
ATOM 824 O O . ASP A 1 102 ? 3.323 -8.563 -2.755 1.00 95.94 102 ASP A O 1
ATOM 828 N N . PHE A 1 103 ? 2.718 -10.701 -3.125 1.00 95.38 103 PHE A N 1
ATOM 829 C CA . PHE A 1 103 ? 2.315 -10.958 -1.749 1.00 95.38 103 PHE A CA 1
ATOM 830 C C . PHE A 1 103 ? 3.460 -10.774 -0.744 1.00 95.38 103 PHE A C 1
ATOM 832 O O . PHE A 1 103 ? 3.280 -10.128 0.289 1.00 95.38 103 PHE A O 1
ATOM 839 N N . HIS A 1 104 ? 4.631 -11.346 -1.040 1.00 89.19 104 HIS A N 1
ATOM 840 C CA . HIS A 1 104 ? 5.701 -11.535 -0.061 1.00 89.19 104 HIS A CA 1
ATOM 841 C C . HIS A 1 104 ? 6.550 -10.285 0.162 1.00 89.19 104 HIS A C 1
ATOM 843 O O . HIS A 1 104 ? 6.889 -9.996 1.309 1.00 89.19 104 HIS A O 1
ATOM 849 N N . HIS A 1 105 ? 6.879 -9.551 -0.900 1.00 84.50 105 HIS A N 1
ATOM 850 C CA . HIS A 1 105 ? 7.811 -8.425 -0.833 1.00 84.50 105 HIS A CA 1
ATOM 851 C C . HIS A 1 105 ? 7.093 -7.083 -0.729 1.00 84.50 105 HIS A C 1
ATOM 853 O O . HIS A 1 105 ? 7.581 -6.177 -0.055 1.00 84.50 105 HIS A O 1
ATOM 859 N N . GLY A 1 106 ? 5.939 -6.954 -1.387 1.00 91.12 106 GLY A N 1
ATOM 860 C CA . GLY A 1 106 ? 5.227 -5.687 -1.477 1.00 91.12 106 GLY A CA 1
ATOM 861 C C . GLY A 1 106 ? 4.027 -5.614 -0.539 1.00 91.12 106 GLY A C 1
ATOM 862 O O . GLY A 1 106 ? 3.991 -4.833 0.412 1.00 91.12 106 GLY A O 1
ATOM 863 N N . PHE A 1 107 ? 3.023 -6.444 -0.812 1.00 95.69 107 PHE A N 1
ATOM 864 C CA . PHE A 1 107 ? 1.713 -6.333 -0.179 1.00 95.69 107 PHE A CA 1
ATOM 865 C C . PHE A 1 107 ? 1.756 -6.575 1.333 1.00 95.69 107 PHE A C 1
ATOM 867 O O . PHE A 1 107 ? 1.208 -5.776 2.092 1.00 95.69 107 PHE A O 1
ATOM 874 N N . ARG A 1 108 ? 2.453 -7.625 1.790 1.00 94.44 108 ARG A N 1
ATOM 875 C CA . ARG A 1 108 ? 2.646 -7.900 3.222 1.00 94.44 108 ARG A CA 1
ATOM 876 C C . ARG A 1 108 ? 3.253 -6.706 3.957 1.00 94.44 108 ARG A C 1
ATOM 878 O O . ARG A 1 108 ? 2.757 -6.331 5.016 1.00 94.44 108 ARG A O 1
ATOM 885 N N . CYS A 1 109 ? 4.301 -6.105 3.400 1.00 91.38 109 CYS A N 1
ATOM 886 C CA . CYS A 1 109 ? 4.978 -4.959 4.002 1.00 91.38 109 CYS A CA 1
ATOM 887 C C . CYS A 1 109 ? 4.038 -3.754 4.115 1.00 91.38 109 CYS A C 1
ATOM 889 O O . CYS A 1 109 ? 3.924 -3.171 5.193 1.00 91.38 109 CYS A O 1
ATOM 891 N N . ALA A 1 110 ? 3.287 -3.456 3.050 1.00 91.44 110 ALA A N 1
ATOM 892 C CA . ALA A 1 110 ? 2.288 -2.393 3.058 1.00 91.44 110 ALA A CA 1
ATOM 893 C C . ALA A 1 110 ? 1.197 -2.625 4.122 1.00 91.44 110 ALA A C 1
ATOM 895 O O . ALA A 1 110 ? 0.860 -1.711 4.872 1.00 91.44 110 ALA A O 1
ATOM 896 N N . VAL A 1 111 ? 0.673 -3.850 4.245 1.00 91.25 111 VAL A N 1
ATOM 897 C CA . VAL A 1 111 ? -0.343 -4.193 5.258 1.00 91.25 111 VAL A CA 1
ATOM 898 C C . VAL A 1 111 ? 0.229 -4.092 6.677 1.00 91.25 111 VAL A C 1
ATOM 900 O O . VAL A 1 111 ? -0.407 -3.505 7.551 1.00 91.25 111 VAL A O 1
ATOM 903 N N . CYS A 1 112 ? 1.438 -4.601 6.920 1.00 88.31 112 CYS A N 1
ATOM 904 C CA . CYS A 1 112 ? 2.108 -4.474 8.216 1.00 88.31 112 CYS A CA 1
ATOM 905 C C . CYS A 1 112 ? 2.356 -3.010 8.602 1.00 88.31 112 CYS A C 1
ATOM 907 O O . CYS A 1 112 ? 2.192 -2.664 9.771 1.00 88.31 112 CYS A O 1
ATOM 909 N N . GLU A 1 113 ? 2.717 -2.151 7.646 1.00 85.38 113 GLU A N 1
ATOM 910 C CA . GLU A 1 113 ? 2.911 -0.716 7.883 1.00 85.38 113 GLU A CA 1
ATOM 911 C C . GLU A 1 113 ? 1.584 -0.002 8.197 1.00 85.38 113 GLU A C 1
ATOM 913 O O . GLU A 1 113 ? 1.548 0.857 9.076 1.00 85.38 113 GLU A O 1
ATOM 918 N N . MET A 1 114 ? 0.478 -0.397 7.553 1.00 84.56 114 MET A N 1
ATOM 919 C CA . MET A 1 114 ? -0.848 0.193 7.796 1.00 84.56 114 MET A CA 1
ATOM 920 C C . MET A 1 114 ? -1.499 -0.256 9.105 1.00 84.56 114 MET A C 1
ATOM 922 O O . MET A 1 114 ? -2.091 0.559 9.811 1.00 84.56 114 MET A O 1
ATOM 926 N N . PHE A 1 115 ? -1.462 -1.557 9.396 1.00 85.00 115 PHE A N 1
ATOM 927 C CA . PHE A 1 115 ? -2.292 -2.169 10.441 1.00 85.00 115 PHE A CA 1
ATOM 928 C C . PHE A 1 115 ? -1.481 -2.715 11.622 1.00 85.00 115 PHE A C 1
ATOM 930 O O . PHE A 1 115 ? -2.049 -3.032 12.670 1.00 85.00 115 PHE A O 1
ATOM 937 N N . GLY A 1 116 ? -0.158 -2.792 11.477 1.00 83.44 116 GLY A N 1
ATOM 938 C CA . GLY A 1 116 ? 0.753 -3.354 12.463 1.00 83.44 116 GLY A CA 1
ATOM 939 C C . GLY A 1 116 ? 0.931 -4.868 12.331 1.00 83.44 116 GLY A C 1
ATOM 940 O O . GLY A 1 116 ? 0.035 -5.610 11.928 1.00 83.44 116 GLY A O 1
ATOM 941 N N . VAL A 1 117 ? 2.106 -5.342 12.750 1.00 84.62 117 VAL A N 1
ATOM 942 C CA . VAL A 1 117 ? 2.517 -6.754 12.651 1.00 84.62 117 VAL A CA 1
ATOM 943 C C . VAL A 1 117 ? 1.590 -7.686 13.439 1.00 84.62 117 VAL A C 1
ATOM 945 O O . VAL A 1 117 ? 1.277 -8.778 12.980 1.00 84.62 117 VAL A O 1
ATOM 948 N N . LYS A 1 118 ? 1.102 -7.256 14.610 1.00 84.19 118 LYS A N 1
ATOM 949 C CA . LYS A 1 118 ? 0.166 -8.058 15.415 1.00 84.19 118 LYS A CA 1
ATOM 950 C C . LYS A 1 118 ? -1.130 -8.349 14.652 1.00 84.19 118 LYS A C 1
ATOM 952 O O . LYS A 1 118 ? -1.590 -9.483 14.660 1.00 84.19 118 LYS A O 1
ATOM 957 N N . TRP A 1 119 ? -1.688 -7.330 13.998 1.00 87.31 119 TRP A N 1
ATOM 958 C CA . TRP A 1 119 ? -2.923 -7.472 13.233 1.00 87.31 119 TRP A CA 1
ATOM 959 C C . TRP A 1 119 ? -2.710 -8.347 11.994 1.00 87.31 119 TRP A C 1
ATOM 961 O O . TRP A 1 119 ? -3.541 -9.198 11.703 1.00 87.31 119 TRP A O 1
ATOM 971 N N . TRP A 1 120 ? -1.561 -8.211 11.319 1.00 88.94 120 TRP A N 1
ATOM 972 C CA . TRP A 1 120 ? -1.178 -9.124 10.239 1.00 88.94 120 TRP A CA 1
ATOM 973 C C . TRP A 1 120 ? -1.248 -10.591 10.676 1.00 88.94 120 TRP A C 1
ATOM 975 O O . TRP A 1 120 ? -1.914 -11.374 10.015 1.00 88.94 120 TRP A O 1
ATOM 985 N N . TRP A 1 121 ? -0.598 -10.959 11.786 1.00 90.12 121 TRP A N 1
ATOM 986 C CA . TRP A 1 121 ? -0.551 -12.356 12.240 1.00 90.12 121 TRP A CA 1
ATOM 987 C C . TRP A 1 121 ? -1.921 -12.920 12.613 1.00 90.12 121 TRP A C 1
ATOM 989 O O . TRP A 1 121 ? -2.181 -14.095 12.381 1.00 90.12 121 TRP A O 1
ATOM 999 N N . GLU A 1 122 ? -2.801 -12.093 13.175 1.00 91.75 122 GLU A N 1
ATOM 1000 C CA . GLU A 1 122 ? -4.162 -12.501 13.538 1.00 91.75 122 GLU A CA 1
ATOM 1001 C C . GLU A 1 122 ? -5.017 -12.833 12.304 1.00 91.75 122 GLU A C 1
ATOM 1003 O O . GLU A 1 122 ? -5.833 -13.751 12.345 1.00 91.75 122 GLU A O 1
ATOM 1008 N N . PHE A 1 123 ? -4.801 -12.122 11.194 1.00 95.25 123 PHE A N 1
ATOM 1009 C CA . PHE A 1 123 ? -5.628 -12.217 9.988 1.00 95.25 123 PHE A CA 1
ATOM 1010 C C . PHE A 1 123 ? -4.875 -12.742 8.755 1.00 95.25 123 PHE A C 1
ATOM 1012 O O . PHE A 1 123 ? -5.410 -12.662 7.649 1.00 95.25 123 PHE A O 1
ATOM 1019 N N . GLU A 1 124 ? -3.662 -13.285 8.910 1.00 95.00 124 GLU A N 1
ATOM 1020 C CA . GLU A 1 124 ? -2.756 -13.602 7.794 1.00 95.00 124 GLU A CA 1
ATOM 1021 C C . GLU A 1 124 ? -3.428 -14.474 6.727 1.00 95.00 124 GLU A C 1
ATOM 1023 O O . GLU A 1 124 ? -3.372 -14.157 5.538 1.00 95.00 124 GLU A O 1
ATOM 1028 N N . ASP A 1 125 ? -4.107 -15.541 7.145 1.00 94.12 125 ASP A N 1
ATOM 1029 C CA . ASP A 1 125 ? -4.760 -16.476 6.228 1.00 94.12 125 ASP A CA 1
ATOM 1030 C C . ASP A 1 125 ? -5.894 -15.821 5.436 1.00 94.12 125 ASP A C 1
ATOM 1032 O O . ASP A 1 125 ? -6.011 -16.016 4.223 1.00 94.12 125 ASP A O 1
ATOM 1036 N N . LEU A 1 126 ? -6.723 -15.017 6.104 1.00 95.62 126 LEU A N 1
ATOM 1037 C CA . LEU A 1 126 ? -7.821 -14.293 5.464 1.00 95.62 126 LEU A CA 1
ATOM 1038 C C . LEU A 1 126 ? -7.282 -13.239 4.490 1.00 95.62 126 LEU A C 1
ATOM 1040 O O . LEU A 1 126 ? -7.772 -13.129 3.366 1.00 95.62 126 LEU A O 1
ATOM 1044 N N . ILE A 1 127 ? -6.232 -12.517 4.888 1.00 96.06 127 ILE A N 1
ATOM 1045 C CA . ILE A 1 127 ? -5.546 -11.531 4.050 1.00 96.06 127 ILE A CA 1
ATOM 1046 C C . ILE A 1 127 ? -4.929 -12.204 2.820 1.00 96.06 127 ILE A C 1
ATOM 1048 O O . ILE A 1 127 ? -5.061 -11.687 1.711 1.00 96.06 127 ILE A O 1
ATOM 1052 N N . ARG A 1 128 ? -4.298 -13.373 2.982 1.00 96.06 128 ARG A N 1
ATOM 1053 C CA . ARG A 1 128 ? -3.716 -14.149 1.879 1.00 96.06 128 ARG A CA 1
ATOM 1054 C C . ARG A 1 128 ? -4.780 -14.603 0.886 1.00 96.06 128 ARG A C 1
ATOM 1056 O O . ARG A 1 128 ? -4.600 -14.435 -0.318 1.00 96.06 128 ARG A O 1
ATOM 1063 N N . ARG A 1 129 ? -5.906 -15.133 1.369 1.00 95.38 129 ARG A N 1
ATOM 1064 C CA . ARG A 1 129 ? -7.032 -15.533 0.507 1.00 95.38 129 ARG A CA 1
ATOM 1065 C C . ARG A 1 129 ? -7.613 -14.336 -0.246 1.00 95.38 129 ARG A C 1
ATOM 1067 O O . ARG A 1 129 ? -7.815 -14.424 -1.452 1.00 95.38 129 ARG A O 1
ATOM 1074 N N . LEU A 1 130 ? -7.805 -13.202 0.431 1.00 95.62 130 LEU A N 1
ATOM 1075 C CA . LEU A 1 130 ? -8.255 -11.966 -0.214 1.00 95.62 130 LEU A CA 1
ATOM 1076 C C . LEU A 1 130 ? -7.266 -11.483 -1.270 1.00 95.62 130 LEU A C 1
ATOM 1078 O O . LEU A 1 130 ? -7.682 -11.141 -2.372 1.00 95.62 130 LEU A O 1
ATOM 1082 N N . PHE A 1 131 ? -5.968 -11.494 -0.967 1.00 97.00 131 PHE A N 1
ATOM 1083 C CA . PHE A 1 131 ? -4.941 -11.154 -1.942 1.00 97.00 131 PHE A CA 1
ATOM 1084 C C . PHE A 1 131 ? -5.071 -12.026 -3.190 1.00 97.00 131 PHE A C 1
ATOM 1086 O O . PHE A 1 131 ? -5.211 -11.484 -4.277 1.00 97.00 131 PHE A O 1
ATOM 1093 N N . HIS A 1 132 ? -5.100 -13.355 -3.047 1.00 96.12 132 HIS A N 1
ATOM 1094 C CA . HIS A 1 132 ? -5.211 -14.260 -4.195 1.00 96.12 132 HIS A CA 1
ATOM 1095 C C . HIS A 1 132 ? -6.517 -14.097 -4.972 1.00 96.12 132 HIS A C 1
ATOM 1097 O O . HIS A 1 132 ? -6.506 -14.258 -6.188 1.00 96.12 132 HIS A O 1
ATOM 1103 N N . HIS A 1 133 ? -7.616 -13.750 -4.301 1.00 95.38 133 HIS A N 1
ATOM 1104 C CA . HIS A 1 133 ? -8.889 -13.494 -4.966 1.00 95.38 133 HIS A CA 1
ATOM 1105 C C . HIS A 1 133 ? -8.829 -12.280 -5.909 1.00 95.38 133 HIS A C 1
ATOM 1107 O O . HIS A 1 133 ? -9.428 -12.304 -6.982 1.00 95.38 133 HIS A O 1
ATOM 1113 N N . TYR A 1 134 ? -8.108 -11.225 -5.518 1.00 95.94 134 TYR A N 1
ATOM 1114 C CA . TYR A 1 134 ? -7.970 -10.000 -6.315 1.00 95.94 134 TYR A CA 1
ATOM 1115 C C . TYR A 1 134 ? -6.702 -9.953 -7.172 1.00 95.94 134 TYR A C 1
ATOM 1117 O O . TYR A 1 134 ? -6.571 -9.071 -8.022 1.00 95.94 134 TYR A O 1
ATOM 1125 N N . ALA A 1 135 ? -5.762 -10.864 -6.938 1.00 97.00 135 ALA A N 1
ATOM 1126 C CA . ALA A 1 135 ? -4.509 -10.924 -7.660 1.00 97.00 135 ALA A CA 1
ATOM 1127 C C . ALA A 1 135 ? -4.694 -11.530 -9.049 1.00 97.00 135 ALA A C 1
ATOM 1129 O O . ALA A 1 135 ? -5.518 -12.414 -9.279 1.00 97.00 135 ALA A O 1
ATOM 1130 N N . ARG A 1 136 ? -3.849 -11.085 -9.974 1.00 96.25 136 ARG A N 1
ATOM 1131 C CA . ARG A 1 136 ? -3.716 -11.666 -11.309 1.00 96.25 136 ARG A CA 1
ATOM 1132 C C . ARG A 1 136 ? -2.326 -12.279 -11.470 1.00 96.25 136 ARG A C 1
ATOM 1134 O O . ARG A 1 136 ? -1.382 -11.781 -10.854 1.00 96.25 136 ARG A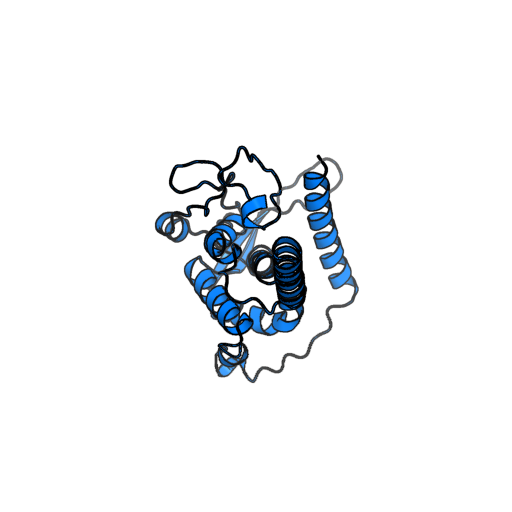 O 1
ATOM 1141 N N . PRO A 1 137 ? -2.162 -13.324 -12.290 1.00 96.69 137 PRO A N 1
ATOM 1142 C CA . PRO A 1 137 ? -0.836 -13.831 -12.610 1.00 96.69 137 PRO A CA 1
ATOM 1143 C C . PRO A 1 137 ? -0.041 -12.783 -13.404 1.00 96.69 137 PRO A C 1
ATOM 1145 O O . PRO A 1 137 ? -0.570 -12.149 -14.319 1.00 96.69 137 PRO A O 1
ATOM 1148 N N . CYS A 1 138 ? 1.232 -12.602 -13.064 1.00 96.12 138 CYS A N 1
ATOM 1149 C CA . CYS A 1 138 ? 2.172 -11.741 -13.777 1.00 96.12 138 CYS A CA 1
ATOM 1150 C C . CYS A 1 138 ? 3.565 -12.378 -13.744 1.00 96.12 138 CYS A C 1
ATOM 1152 O O . CYS A 1 138 ? 3.969 -12.907 -12.710 1.00 96.12 138 CYS A O 1
ATOM 1154 N N . SER A 1 139 ? 4.281 -12.354 -14.873 1.00 95.00 139 SER A N 1
ATOM 1155 C CA . SER A 1 139 ? 5.686 -12.772 -14.907 1.00 95.00 139 SER A CA 1
ATOM 1156 C C . SER A 1 139 ? 6.539 -11.658 -14.317 1.00 95.00 139 SER A C 1
ATOM 1158 O O . SER A 1 139 ? 6.503 -10.532 -14.818 1.00 95.00 139 SER A O 1
ATOM 1160 N N . LEU A 1 140 ? 7.260 -11.961 -13.242 1.00 91.75 140 LEU A N 1
ATOM 1161 C CA . LEU A 1 140 ? 8.171 -11.029 -12.595 1.00 91.75 140 LEU A CA 1
ATOM 1162 C C . LEU A 1 140 ? 9.605 -11.508 -12.765 1.00 91.75 140 LEU A C 1
ATOM 1164 O O . LEU A 1 140 ? 9.916 -12.666 -12.485 1.00 91.75 140 LEU A O 1
ATOM 1168 N N . GLN A 1 141 ? 10.482 -10.588 -13.157 1.00 90.56 141 GLN A N 1
ATOM 1169 C CA . GLN A 1 141 ? 11.918 -10.811 -13.120 1.00 90.56 141 GLN A CA 1
ATOM 1170 C C . GLN A 1 141 ? 12.427 -10.630 -11.692 1.00 90.56 141 GLN A C 1
ATOM 1172 O O . GLN A 1 141 ? 12.286 -9.568 -11.076 1.00 90.56 141 GLN A O 1
ATOM 1177 N N . PHE A 1 142 ? 13.051 -11.675 -11.170 1.00 81.94 142 PHE A N 1
ATOM 1178 C CA . PHE A 1 142 ? 13.791 -11.640 -9.926 1.00 81.94 142 PHE A CA 1
ATOM 1179 C C . PHE A 1 142 ? 15.269 -11.515 -10.239 1.00 81.94 142 PHE A C 1
ATOM 1181 O O . PHE A 1 142 ? 15.852 -12.335 -10.943 1.00 81.94 142 PHE A O 1
ATOM 1188 N N . ARG A 1 143 ? 15.874 -10.466 -9.684 1.00 71.25 143 ARG A N 1
ATOM 1189 C CA . ARG A 1 143 ? 17.323 -10.319 -9.635 1.00 71.25 143 ARG A CA 1
ATOM 1190 C C . ARG A 1 143 ? 17.737 -10.674 -8.223 1.00 71.25 143 ARG A C 1
ATOM 1192 O O . ARG A 1 143 ? 17.464 -9.912 -7.297 1.00 71.25 143 ARG A O 1
ATOM 1199 N N . TYR A 1 144 ? 18.336 -11.838 -8.058 1.00 67.50 144 TYR A N 1
ATOM 1200 C CA . TYR A 1 144 ? 18.931 -12.224 -6.793 1.00 67.50 144 TYR A CA 1
ATOM 1201 C C . TYR A 1 144 ? 20.392 -12.567 -7.038 1.00 67.50 144 TYR A C 1
ATOM 1203 O O . TYR A 1 144 ? 20.733 -13.308 -7.956 1.00 67.50 144 TYR A O 1
ATOM 1211 N N . ASP A 1 145 ? 21.263 -12.004 -6.210 1.00 60.19 145 ASP A N 1
ATOM 1212 C CA . ASP A 1 145 ? 22.660 -12.397 -6.207 1.00 60.19 145 ASP A CA 1
ATOM 1213 C C . ASP A 1 145 ? 22.728 -13.716 -5.436 1.00 60.19 145 ASP A C 1
ATOM 1215 O O . ASP A 1 145 ? 22.607 -13.742 -4.205 1.00 60.19 145 ASP A O 1
ATOM 1219 N N . ARG A 1 146 ? 22.891 -14.844 -6.142 1.00 57.16 146 ARG A N 1
ATOM 1220 C CA . ARG A 1 146 ? 23.326 -16.065 -5.456 1.00 57.16 146 ARG A CA 1
ATOM 1221 C C . ARG A 1 146 ? 24.626 -15.696 -4.760 1.00 57.16 146 ARG A C 1
ATOM 1223 O O . ARG A 1 146 ? 25.537 -15.190 -5.406 1.00 57.16 146 ARG A O 1
ATOM 1230 N N . MET A 1 147 ? 24.716 -15.908 -3.447 1.00 49.72 147 MET A N 1
ATOM 1231 C CA . MET A 1 147 ? 25.976 -15.719 -2.729 1.00 49.72 147 MET A CA 1
ATOM 1232 C C . MET A 1 147 ? 26.991 -16.764 -3.212 1.00 49.72 147 MET A C 1
ATOM 1234 O O . MET A 1 147 ? 27.218 -17.789 -2.573 1.00 49.72 147 MET A O 1
ATOM 1238 N N . THR A 1 148 ? 27.591 -16.529 -4.374 1.00 51.16 148 THR A N 1
ATOM 1239 C CA . THR A 1 148 ? 28.678 -17.313 -4.937 1.00 51.16 148 THR A CA 1
ATOM 1240 C C . THR A 1 148 ? 29.981 -16.591 -4.628 1.00 51.16 148 THR A C 1
ATOM 1242 O O . THR A 1 148 ? 30.174 -15.444 -5.006 1.00 51.16 148 THR A O 1
ATOM 1245 N N . ARG A 1 149 ? 30.834 -17.267 -3.846 1.00 48.72 149 ARG A N 1
ATOM 1246 C CA . ARG A 1 149 ? 32.239 -16.959 -3.502 1.00 48.72 149 ARG A CA 1
ATOM 1247 C C . ARG A 1 149 ? 32.716 -15.525 -3.807 1.00 48.72 149 ARG A C 1
ATOM 1249 O O . ARG A 1 149 ? 33.085 -15.236 -4.933 1.00 48.72 149 ARG A O 1
ATOM 1256 N N . HIS A 1 150 ? 32.806 -14.711 -2.753 1.00 50.88 150 HIS A N 1
ATOM 1257 C CA . HIS A 1 150 ? 33.570 -13.467 -2.509 1.00 50.88 150 HIS A CA 1
ATOM 1258 C C . HIS A 1 150 ? 33.900 -12.419 -3.603 1.00 50.88 150 HIS A C 1
ATOM 1260 O O . HIS A 1 150 ? 34.209 -11.301 -3.199 1.00 50.88 150 HIS A O 1
ATOM 1266 N N . VAL A 1 151 ? 33.861 -12.678 -4.915 1.00 55.16 151 VAL A N 1
ATOM 1267 C CA . VAL A 1 151 ? 34.330 -11.717 -5.938 1.00 55.16 151 VAL A CA 1
ATOM 1268 C C . VAL A 1 151 ? 33.511 -11.732 -7.245 1.00 55.16 151 VAL A C 1
ATOM 1270 O O . VAL A 1 151 ? 33.645 -10.806 -8.037 1.00 55.16 151 VAL A O 1
ATOM 1273 N N . GLU A 1 152 ? 32.610 -12.695 -7.474 1.0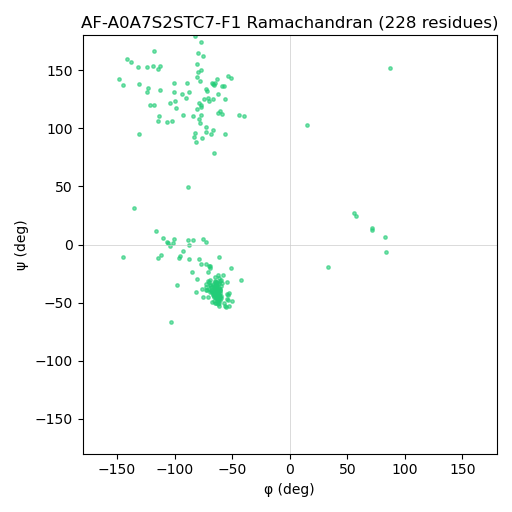0 52.31 152 GLU A N 1
ATOM 1274 C CA . GLU A 1 152 ? 31.799 -12.747 -8.705 1.00 52.31 152 GLU A CA 1
ATOM 1275 C C . GLU A 1 152 ? 30.308 -12.547 -8.408 1.00 52.31 152 GLU A C 1
ATOM 1277 O O . GLU A 1 152 ? 29.631 -13.430 -7.882 1.00 52.31 152 GLU A O 1
ATOM 1282 N N . THR A 1 153 ? 29.784 -11.368 -8.754 1.00 54.12 153 THR A N 1
ATOM 1283 C CA . THR A 1 153 ? 28.338 -11.103 -8.780 1.00 54.12 153 THR A CA 1
ATOM 1284 C C . THR A 1 153 ? 27.774 -11.646 -10.091 1.00 54.12 153 THR A C 1
ATOM 1286 O O . THR A 1 153 ? 27.723 -10.945 -11.103 1.00 54.12 153 THR A O 1
ATOM 1289 N N . ILE A 1 154 ? 27.383 -12.921 -10.096 1.00 54.81 154 ILE A N 1
ATOM 1290 C CA . ILE A 1 154 ? 26.563 -13.474 -11.176 1.00 54.81 154 ILE A CA 1
ATOM 1291 C C . ILE A 1 154 ? 25.126 -13.031 -10.903 1.00 54.81 154 ILE A C 1
ATOM 1293 O O . ILE A 1 154 ? 24.495 -13.490 -9.952 1.00 54.81 154 ILE A O 1
ATOM 1297 N N . ARG A 1 155 ? 24.630 -12.098 -11.718 1.00 62.06 155 ARG A N 1
ATOM 1298 C CA . ARG A 1 155 ? 23.223 -11.694 -11.692 1.00 62.06 155 ARG A CA 1
ATOM 1299 C C . ARG A 1 155 ? 22.430 -12.682 -12.532 1.00 62.06 155 ARG A C 1
ATOM 1301 O O . ARG A 1 155 ? 22.317 -12.500 -13.743 1.00 62.06 155 ARG A O 1
ATOM 1308 N N . ASP A 1 156 ? 21.900 -13.709 -11.884 1.00 71.31 156 ASP A N 1
ATOM 1309 C CA . ASP A 1 156 ? 20.893 -14.560 -12.505 1.00 71.31 156 ASP A CA 1
ATOM 1310 C C . ASP A 1 156 ? 19.578 -13.768 -12.590 1.00 71.31 156 ASP A C 1
ATOM 1312 O O . ASP A 1 156 ? 19.163 -13.099 -11.637 1.00 71.31 156 ASP A O 1
ATOM 1316 N N . VAL A 1 157 ? 18.961 -13.786 -13.772 1.00 79.38 157 VAL A N 1
ATOM 1317 C CA . VAL A 1 157 ? 17.622 -13.237 -13.997 1.00 79.38 157 VAL A CA 1
ATOM 1318 C C . VAL A 1 157 ? 16.691 -14.424 -14.149 1.00 79.38 157 VAL A C 1
ATOM 1320 O O . VAL A 1 157 ? 16.701 -15.080 -15.189 1.00 79.38 157 VAL A O 1
ATOM 1323 N N . ASP A 1 158 ? 15.896 -14.681 -13.116 1.00 85.38 158 ASP A N 1
ATOM 1324 C CA . ASP A 1 158 ? 14.836 -15.680 -13.176 1.00 85.38 158 ASP A CA 1
ATOM 1325 C C . ASP A 1 158 ? 13.495 -14.993 -13.406 1.00 85.38 158 ASP A C 1
ATOM 1327 O O . ASP A 1 158 ? 13.196 -13.956 -12.808 1.00 85.38 158 ASP A O 1
ATOM 1331 N N . GLU A 1 159 ? 12.674 -15.588 -14.263 1.00 90.19 159 GLU A N 1
ATOM 1332 C CA . GLU A 1 159 ? 11.289 -15.182 -14.464 1.00 90.19 159 GLU A CA 1
ATOM 1333 C C . GLU A 1 159 ? 10.365 -16.178 -13.772 1.00 90.19 159 GLU A C 1
ATOM 1335 O O . GLU A 1 159 ? 10.374 -17.372 -14.073 1.00 90.19 159 GLU A O 1
ATOM 1340 N N . GLU A 1 160 ? 9.549 -15.679 -12.847 1.00 91.75 160 GLU A N 1
ATOM 1341 C CA . GLU A 1 160 ? 8.553 -16.480 -12.144 1.00 91.75 160 GLU A CA 1
ATOM 1342 C C . GLU A 1 160 ? 7.162 -15.874 -12.341 1.00 91.75 160 GLU A C 1
ATOM 1344 O O . GLU A 1 160 ? 6.962 -14.662 -12.221 1.00 91.75 160 GLU A O 1
ATOM 1349 N N . SER A 1 161 ? 6.178 -16.724 -12.643 1.00 94.69 161 SER A N 1
ATOM 1350 C CA . SER A 1 161 ? 4.781 -16.303 -12.723 1.00 94.69 161 SER A CA 1
ATOM 1351 C C . SER A 1 161 ? 4.164 -16.312 -11.331 1.00 94.69 161 SER A C 1
ATOM 1353 O O . SER A 1 161 ? 3.948 -17.373 -10.746 1.00 94.69 161 SER A O 1
ATOM 1355 N N . LEU A 1 162 ? 3.868 -15.124 -10.805 1.00 95.19 162 LEU A N 1
ATOM 1356 C CA . LEU A 1 162 ? 3.347 -14.944 -9.455 1.00 95.19 162 LEU A CA 1
ATOM 1357 C C . LEU A 1 162 ? 2.018 -14.186 -9.448 1.00 95.19 162 LEU A C 1
ATOM 1359 O O . LEU A 1 162 ? 1.755 -13.372 -10.337 1.00 95.19 162 LEU A O 1
ATOM 1363 N N . PRO A 1 163 ? 1.169 -14.414 -8.432 1.00 97.38 163 PRO A N 1
ATOM 1364 C CA . PRO A 1 163 ? -0.011 -13.597 -8.210 1.00 97.38 163 PRO A CA 1
ATOM 1365 C C . PRO A 1 163 ? 0.406 -12.210 -7.711 1.00 97.38 163 PRO A C 1
ATOM 1367 O O . PRO A 1 163 ? 1.119 -12.082 -6.713 1.00 97.38 163 PRO A O 1
ATOM 1370 N N . VAL A 1 164 ? -0.070 -11.171 -8.395 1.00 97.56 164 VAL A N 1
ATOM 1371 C CA . VAL A 1 164 ? 0.216 -9.772 -8.071 1.00 97.56 164 VAL A CA 1
ATOM 1372 C C . VAL A 1 164 ? -1.048 -8.919 -8.041 1.00 97.56 164 VAL A C 1
ATOM 1374 O O . VAL A 1 164 ? -2.013 -9.190 -8.758 1.00 97.56 164 VAL A O 1
ATOM 1377 N N . LEU A 1 165 ? -1.022 -7.850 -7.250 1.00 97.94 165 LEU A N 1
ATOM 1378 C CA . LEU A 1 165 ? -2.031 -6.795 -7.256 1.00 97.94 165 LEU A CA 1
ATOM 1379 C C . LEU A 1 165 ? -1.536 -5.581 -8.036 1.00 97.94 165 LEU A C 1
ATOM 1381 O O . LEU A 1 165 ? -0.449 -5.063 -7.786 1.00 97.94 165 LEU A O 1
ATOM 1385 N N . GLU A 1 166 ? -2.376 -5.085 -8.936 1.00 96.50 166 GLU A N 1
ATOM 1386 C CA . GLU A 1 166 ? -2.266 -3.718 -9.446 1.00 96.50 166 GLU A CA 1
ATOM 1387 C C . GLU A 1 166 ? -2.796 -2.711 -8.422 1.00 96.50 166 GLU A C 1
ATOM 1389 O O . GLU A 1 166 ? -3.385 -3.083 -7.403 1.00 96.50 166 GLU A O 1
ATOM 1394 N N . TYR A 1 167 ? -2.639 -1.423 -8.726 1.00 94.94 167 TYR A N 1
ATOM 1395 C CA . TYR A 1 167 ? -3.096 -0.328 -7.876 1.00 94.94 167 TYR A CA 1
ATOM 1396 C C . TYR A 1 167 ? -4.562 -0.470 -7.433 1.00 94.94 167 TYR A C 1
ATOM 1398 O O . TYR A 1 167 ? -4.854 -0.389 -6.240 1.00 94.94 167 TYR A O 1
ATOM 1406 N N . ASP A 1 168 ? -5.482 -0.750 -8.358 1.00 94.75 168 ASP A N 1
ATOM 1407 C CA . ASP A 1 168 ? -6.912 -0.848 -8.036 1.00 94.75 168 ASP A CA 1
ATOM 1408 C C . ASP A 1 168 ? -7.225 -2.060 -7.156 1.00 94.75 168 ASP A C 1
ATOM 1410 O O . ASP A 1 168 ? -8.001 -1.962 -6.202 1.00 94.75 168 ASP A O 1
ATOM 1414 N N . GLY A 1 169 ? -6.574 -3.194 -7.432 1.00 95.62 169 GLY A N 1
ATOM 1415 C CA . GLY A 1 169 ? -6.662 -4.388 -6.594 1.00 95.62 169 GLY A CA 1
ATOM 1416 C C . GLY A 1 169 ? -6.143 -4.113 -5.183 1.00 95.62 169 GLY A C 1
ATOM 1417 O O . GLY A 1 169 ? -6.800 -4.457 -4.202 1.00 95.62 169 GLY A O 1
ATOM 1418 N N . PHE A 1 170 ? -5.014 -3.414 -5.069 1.00 95.94 170 PHE A N 1
ATOM 1419 C CA . PHE A 1 170 ? -4.447 -2.998 -3.792 1.00 95.94 170 PHE A CA 1
ATOM 1420 C C . PHE A 1 170 ? -5.385 -2.077 -3.005 1.00 95.94 170 PHE A C 1
ATOM 1422 O O . PHE A 1 170 ? -5.669 -2.361 -1.840 1.00 95.94 170 PHE A O 1
ATOM 1429 N N . VAL A 1 171 ? -5.906 -1.012 -3.624 1.00 92.75 171 VAL A N 1
ATOM 1430 C CA . VAL A 1 171 ? -6.850 -0.079 -2.982 1.00 92.75 171 VAL A CA 1
ATOM 1431 C C . VAL A 1 171 ? -8.117 -0.810 -2.542 1.00 92.75 171 VAL A C 1
ATOM 1433 O O . VAL A 1 171 ? -8.621 -0.579 -1.443 1.00 92.75 171 VAL A O 1
ATOM 1436 N N . ARG A 1 172 ? -8.617 -1.738 -3.363 1.00 93.81 172 ARG A N 1
ATOM 1437 C CA . ARG A 1 172 ? -9.801 -2.530 -3.030 1.00 93.81 172 ARG A CA 1
ATOM 1438 C C . ARG A 1 172 ? -9.561 -3.445 -1.833 1.00 93.81 172 ARG A C 1
ATOM 1440 O O . ARG A 1 172 ? -10.359 -3.431 -0.898 1.00 93.81 172 ARG A O 1
ATOM 1447 N N . VAL A 1 173 ? -8.475 -4.218 -1.840 1.00 95.06 173 VAL A N 1
ATOM 1448 C CA . VAL A 1 173 ? -8.150 -5.130 -0.734 1.00 95.06 173 VAL A CA 1
ATOM 1449 C C . VAL A 1 173 ? -7.917 -4.344 0.549 1.00 95.06 173 VAL A C 1
ATOM 1451 O O . VAL A 1 173 ? -8.550 -4.634 1.558 1.00 95.06 173 VAL A O 1
ATOM 1454 N N . THR A 1 174 ? -7.069 -3.316 0.519 1.00 92.81 174 THR A N 1
ATOM 1455 C CA . THR A 1 174 ? -6.789 -2.483 1.701 1.00 92.81 174 THR A CA 1
ATOM 1456 C C . THR A 1 174 ? -8.032 -1.771 2.231 1.00 92.81 174 THR A C 1
ATOM 1458 O O . THR A 1 174 ? -8.182 -1.657 3.447 1.00 92.81 174 THR A O 1
ATOM 1461 N N . GLY A 1 175 ? -8.966 -1.378 1.359 1.00 90.81 175 GLY A N 1
ATOM 1462 C CA . GLY A 1 175 ? -10.285 -0.886 1.756 1.00 90.81 175 GLY A CA 1
ATOM 1463 C C . GLY A 1 175 ? -11.086 -1.913 2.564 1.00 90.81 175 GLY A C 1
ATOM 1464 O O . GLY A 1 175 ? -11.593 -1.581 3.632 1.00 90.81 175 GLY A O 1
ATOM 1465 N N . LEU A 1 176 ? -11.134 -3.174 2.121 1.00 92.06 176 LEU A N 1
ATOM 1466 C CA . LEU A 1 176 ? -11.795 -4.260 2.865 1.00 92.06 176 LEU A CA 1
ATOM 1467 C C . LEU A 1 176 ? -11.108 -4.544 4.208 1.00 92.06 176 LEU A C 1
ATOM 1469 O O . LEU A 1 176 ? -11.782 -4.737 5.219 1.00 92.06 176 LEU A O 1
ATOM 1473 N N . LEU A 1 177 ? -9.770 -4.538 4.231 1.00 92.62 177 LEU A N 1
ATOM 1474 C CA . LEU A 1 177 ? -8.993 -4.688 5.466 1.00 92.62 177 LEU A CA 1
ATOM 1475 C C . LEU A 1 177 ? -9.301 -3.555 6.454 1.00 92.62 177 LEU A C 1
ATOM 1477 O O . LEU A 1 177 ? -9.428 -3.795 7.652 1.00 92.62 177 LEU A O 1
ATOM 1481 N N . MET A 1 178 ? -9.473 -2.331 5.951 1.00 88.44 178 MET A N 1
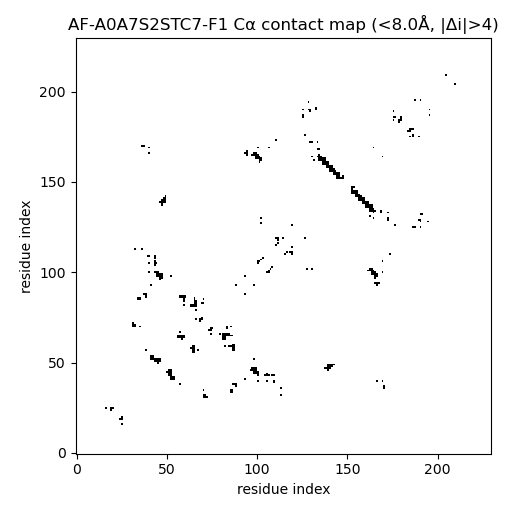ATOM 1482 C CA . MET A 1 178 ? -9.852 -1.177 6.759 1.00 88.44 178 MET A CA 1
ATOM 1483 C C . MET A 1 178 ? -11.263 -1.319 7.330 1.00 88.44 178 MET A C 1
ATOM 1485 O O . MET A 1 178 ? -11.448 -1.142 8.530 1.00 88.44 178 MET A O 1
ATOM 1489 N N . GLU A 1 179 ? -12.253 -1.681 6.511 1.00 86.50 179 GLU A N 1
ATOM 1490 C CA . GLU A 1 179 ? -13.620 -1.941 6.986 1.00 86.50 179 GLU A CA 1
ATOM 1491 C C . GLU A 1 179 ? -13.634 -2.994 8.104 1.00 86.50 179 GLU A C 1
ATOM 1493 O O . GLU A 1 179 ? -14.300 -2.803 9.124 1.00 86.50 179 GLU A O 1
ATOM 1498 N N . ALA A 1 180 ? -12.845 -4.061 7.949 1.00 89.50 180 ALA A N 1
ATOM 1499 C CA . ALA A 1 180 ? -12.693 -5.088 8.972 1.00 89.50 180 AL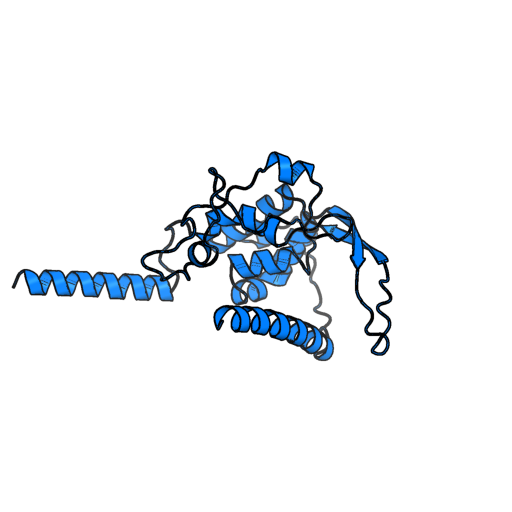A A CA 1
ATOM 1500 C C . ALA A 1 180 ? -12.008 -4.569 10.239 1.00 89.50 180 ALA A C 1
ATOM 1502 O O . ALA A 1 180 ? -12.497 -4.795 11.344 1.00 89.50 180 ALA A O 1
ATOM 1503 N N . ARG A 1 181 ? -10.919 -3.802 10.105 1.00 85.38 181 ARG A N 1
ATOM 1504 C CA . ARG A 1 181 ? -10.216 -3.191 11.245 1.00 85.38 181 ARG A CA 1
ATOM 1505 C C . ARG A 1 181 ? -11.125 -2.274 12.068 1.00 85.38 181 ARG A C 1
ATOM 1507 O O . ARG A 1 181 ? -10.952 -2.184 13.283 1.00 85.38 181 ARG A O 1
ATOM 1514 N N . LEU A 1 182 ? -12.071 -1.609 11.407 1.00 81.94 182 LEU A N 1
ATOM 1515 C CA . LEU A 1 182 ? -13.067 -0.723 12.010 1.00 81.94 182 LEU A CA 1
ATOM 1516 C C . LEU A 1 182 ? -14.300 -1.463 12.552 1.00 81.94 182 LEU A C 1
ATOM 1518 O O . LEU A 1 182 ? -15.235 -0.810 13.010 1.00 81.94 182 LEU A O 1
ATOM 1522 N N . ASN A 1 183 ? -14.318 -2.800 12.507 1.00 84.38 183 ASN A N 1
ATOM 1523 C CA . ASN A 1 183 ? -15.462 -3.641 12.868 1.00 84.38 183 ASN A CA 1
ATOM 1524 C C . ASN A 1 183 ? -16.748 -3.297 12.090 1.00 84.38 183 ASN A C 1
ATOM 1526 O O . ASN A 1 183 ? -17.854 -3.518 12.580 1.00 84.38 183 ASN A O 1
ATOM 1530 N N . LEU A 1 184 ? -16.619 -2.745 10.879 1.00 79.06 184 LEU A N 1
ATOM 1531 C CA . LEU A 1 184 ? -17.756 -2.435 10.005 1.00 79.06 184 LEU A CA 1
ATOM 1532 C C . LEU A 1 184 ? -18.188 -3.652 9.185 1.00 79.06 184 LEU A C 1
ATOM 1534 O O . LEU A 1 184 ? -19.325 -3.723 8.720 1.00 79.06 184 LEU A O 1
ATOM 1538 N N . ARG A 1 185 ? -17.270 -4.599 8.982 1.00 88.50 185 ARG A N 1
ATOM 1539 C CA . ARG A 1 185 ? -17.499 -5.817 8.212 1.00 88.50 185 ARG A CA 1
ATOM 1540 C C . ARG A 1 185 ? -16.662 -6.960 8.771 1.00 88.50 185 ARG A C 1
ATOM 1542 O O . ARG A 1 185 ? -15.514 -6.755 9.142 1.00 88.50 185 ARG A O 1
ATOM 1549 N N . ASP A 1 186 ? -17.213 -8.167 8.791 1.00 91.62 186 ASP A N 1
ATOM 1550 C CA . ASP A 1 186 ? -16.421 -9.367 9.064 1.00 91.62 186 ASP A CA 1
ATOM 1551 C C . ASP A 1 186 ? -15.558 -9.709 7.841 1.00 91.62 186 ASP A C 1
ATOM 1553 O O . ASP A 1 186 ? -16.075 -9.866 6.732 1.00 91.62 186 ASP A O 1
ATOM 1557 N N . LEU A 1 187 ? -14.246 -9.843 8.031 1.00 89.88 187 LEU A N 1
ATOM 1558 C CA . LEU A 1 187 ? -13.310 -10.127 6.948 1.00 89.88 187 LEU A CA 1
ATOM 1559 C C . LEU A 1 187 ? -13.589 -11.478 6.273 1.00 89.88 187 LEU A C 1
ATOM 1561 O O . LEU A 1 187 ? -13.431 -11.594 5.057 1.00 89.88 187 LEU A O 1
ATOM 1565 N N . ALA A 1 188 ? -14.057 -12.477 7.028 1.00 91.06 188 ALA A N 1
ATOM 1566 C CA . ALA A 1 188 ? -14.408 -13.784 6.477 1.00 91.06 188 ALA A CA 1
ATOM 1567 C C . ALA A 1 188 ? -15.587 -13.695 5.491 1.00 91.06 188 ALA A C 1
ATOM 1569 O O . ALA A 1 188 ? -15.622 -14.412 4.490 1.00 91.06 188 ALA A O 1
ATOM 1570 N N . SER A 1 189 ? -16.510 -12.755 5.717 1.00 90.88 189 SER A N 1
ATOM 1571 C CA . SER A 1 189 ? -17.655 -12.517 4.828 1.00 90.88 189 SER A CA 1
ATOM 1572 C C . SER A 1 189 ? -17.266 -11.919 3.470 1.00 90.88 189 SER A C 1
ATOM 1574 O O . SER A 1 189 ? -18.036 -12.013 2.515 1.00 90.88 189 SER A O 1
ATOM 1576 N N . CYS A 1 190 ? -16.067 -11.334 3.362 1.00 87.94 190 CYS A N 1
ATOM 1577 C CA . CYS A 1 190 ? -15.542 -10.760 2.122 1.00 87.94 190 CYS A CA 1
ATOM 1578 C C . CYS A 1 190 ? -14.991 -11.813 1.151 1.00 87.94 190 CYS A C 1
ATOM 1580 O O . CYS A 1 190 ? -14.696 -11.475 0.003 1.00 87.94 190 CYS A O 1
ATOM 1582 N N . LEU A 1 191 ? -14.803 -13.057 1.603 1.00 86.38 191 LEU A N 1
ATOM 1583 C CA . LEU A 1 191 ? -14.279 -14.133 0.769 1.00 86.38 191 LEU A CA 1
ATOM 1584 C C . LEU A 1 191 ? -15.376 -14.734 -0.125 1.00 86.38 191 LEU A C 1
ATOM 1586 O O . LEU A 1 191 ? -16.517 -14.884 0.330 1.00 86.38 191 LEU A O 1
ATOM 1590 N N . PRO A 1 192 ? -15.045 -15.138 -1.367 1.00 79.81 192 PRO A N 1
ATOM 1591 C CA . PRO A 1 192 ? -15.958 -15.891 -2.222 1.00 79.81 192 PRO A CA 1
ATOM 1592 C C . PRO A 1 192 ? -16.474 -17.138 -1.503 1.00 79.81 192 PRO A C 1
ATOM 1594 O O . PRO A 1 192 ? -15.729 -17.789 -0.772 1.00 79.81 192 PRO A O 1
ATOM 1597 N N . ARG A 1 193 ? -17.734 -17.518 -1.748 1.00 74.31 193 ARG A N 1
ATOM 1598 C CA . ARG A 1 193 ? -18.348 -18.707 -1.122 1.00 74.31 193 ARG A CA 1
ATOM 1599 C C . ARG A 1 193 ? -17.540 -19.991 -1.338 1.00 74.31 193 ARG A C 1
ATOM 1601 O O . ARG A 1 193 ? -17.516 -20.842 -0.457 1.00 74.31 193 ARG A O 1
ATOM 1608 N N . GLU A 1 194 ? -16.855 -20.110 -2.473 1.00 68.88 194 GLU A N 1
ATOM 1609 C CA . GLU A 1 194 ? -15.997 -21.258 -2.799 1.00 68.88 194 GLU A CA 1
ATOM 1610 C C . GLU A 1 194 ? -14.779 -21.381 -1.864 1.00 68.88 194 GLU A C 1
ATOM 1612 O O . GLU A 1 194 ? -14.323 -22.489 -1.585 1.00 68.88 194 GLU A O 1
ATOM 1617 N N . ASP A 1 195 ? -14.303 -20.267 -1.301 1.00 60.91 195 ASP A N 1
ATOM 1618 C CA . ASP A 1 195 ? -13.142 -20.224 -0.406 1.00 60.91 195 ASP A CA 1
ATOM 1619 C C . ASP A 1 195 ? -13.508 -20.274 1.085 1.00 60.91 195 ASP A C 1
ATOM 1621 O O . ASP A 1 195 ? -12.623 -20.456 1.926 1.00 60.91 195 ASP A O 1
ATOM 1625 N N . GLN A 1 196 ? -14.792 -20.154 1.438 1.00 59.38 196 GLN A N 1
ATOM 1626 C CA . GLN A 1 196 ? -15.252 -20.199 2.835 1.00 59.38 196 GLN A CA 1
ATOM 1627 C C . GLN A 1 196 ? -15.146 -21.606 3.449 1.00 59.38 196 GLN A C 1
ATOM 1629 O O . GLN A 1 196 ? -15.007 -21.734 4.662 1.00 59.38 196 GLN A O 1
ATOM 1634 N N . HIS A 1 197 ? -15.144 -22.661 2.624 1.00 52.41 197 HIS A N 1
ATOM 1635 C CA . HIS A 1 197 ? -15.141 -24.061 3.076 1.00 52.41 197 HIS A CA 1
ATOM 1636 C C . HIS A 1 197 ? -13.803 -24.792 2.907 1.00 52.41 197 HIS A C 1
ATOM 1638 O O . HIS A 1 197 ? -13.701 -25.970 3.249 1.00 52.41 197 HIS A O 1
ATOM 1644 N N . ARG A 1 198 ? -12.756 -24.126 2.403 1.00 50.41 198 ARG A N 1
ATOM 1645 C CA . ARG A 1 198 ? -11.410 -24.712 2.386 1.00 50.41 198 ARG A CA 1
ATOM 1646 C C . ARG A 1 198 ? -10.813 -24.656 3.794 1.00 50.41 198 ARG A C 1
ATOM 1648 O O . ARG A 1 198 ? -10.184 -23.662 4.172 1.00 50.41 198 ARG A O 1
ATOM 1655 N N . GLU A 1 199 ? -11.014 -25.726 4.563 1.00 45.66 199 GLU A N 1
ATOM 1656 C CA . GLU A 1 199 ? -10.137 -26.069 5.685 1.00 45.66 199 GLU A CA 1
ATOM 1657 C C . GLU A 1 199 ? -8.727 -26.260 5.125 1.00 45.66 199 GLU A C 1
ATOM 1659 O O . GLU A 1 199 ? -8.460 -27.170 4.341 1.00 45.66 199 GLU A O 1
ATOM 1664 N N . ILE A 1 200 ? -7.820 -25.356 5.481 1.00 45.62 200 ILE A N 1
ATOM 1665 C CA . ILE A 1 200 ? -6.408 -25.520 5.161 1.00 45.62 200 ILE A CA 1
ATOM 1666 C C . ILE A 1 200 ? -5.787 -26.205 6.371 1.00 45.62 200 ILE A C 1
ATOM 1668 O O . ILE A 1 200 ? -5.676 -25.612 7.442 1.00 45.62 200 ILE A O 1
ATOM 1672 N N . CYS A 1 201 ? -5.370 -27.460 6.204 1.00 38.62 201 CYS A N 1
ATOM 1673 C CA . CYS A 1 201 ? -4.433 -28.066 7.136 1.00 38.62 201 CYS A CA 1
ATOM 1674 C C . CYS A 1 201 ? -3.151 -27.234 7.105 1.00 38.62 201 CYS A C 1
ATOM 1676 O O . CYS A 1 201 ? -2.453 -27.211 6.088 1.00 38.62 201 CYS A O 1
ATOM 1678 N N . PHE A 1 202 ? -2.823 -26.581 8.219 1.00 37.22 202 PHE A N 1
ATOM 1679 C CA . PHE A 1 202 ? -1.485 -26.058 8.455 1.00 37.22 202 PHE A CA 1
ATOM 1680 C C . PHE A 1 202 ? -0.493 -27.223 8.339 1.00 37.22 202 PHE A C 1
ATOM 1682 O O . PHE A 1 202 ? -0.255 -27.961 9.294 1.00 37.22 202 PHE A O 1
ATOM 1689 N N . LYS A 1 203 ? 0.103 -27.414 7.158 1.00 39.94 203 LYS A N 1
ATOM 1690 C CA . LYS A 1 203 ? 1.382 -28.111 7.060 1.00 39.94 203 LYS A CA 1
ATOM 1691 C C . LYS A 1 203 ? 2.379 -27.175 7.717 1.00 39.94 203 LYS A C 1
ATOM 1693 O O . LYS A 1 203 ? 2.806 -26.211 7.090 1.00 39.94 203 LYS A O 1
ATOM 1698 N N . GLY A 1 204 ? 2.640 -27.415 9.002 1.00 35.56 204 GLY A N 1
ATOM 1699 C CA . GLY A 1 204 ? 3.593 -26.655 9.796 1.00 35.56 204 GLY A CA 1
ATOM 1700 C C . GLY A 1 204 ? 4.860 -26.432 8.984 1.00 35.56 204 GLY A C 1
ATOM 1701 O O . GLY A 1 204 ? 5.570 -27.378 8.646 1.00 35.56 204 GLY A O 1
ATOM 1702 N N . VAL A 1 205 ? 5.092 -25.176 8.618 1.00 42.81 205 VAL A N 1
ATOM 1703 C CA . VAL A 1 205 ? 6.365 -24.739 8.070 1.00 42.81 205 VAL A CA 1
ATOM 1704 C C . VAL A 1 205 ? 7.367 -24.992 9.190 1.00 42.81 205 VAL A C 1
ATOM 1706 O O . VAL A 1 205 ? 7.232 -24.429 10.275 1.00 42.81 205 VAL A O 1
ATOM 1709 N N . GLY A 1 206 ? 8.283 -25.939 8.978 1.00 38.88 206 GLY A N 1
ATOM 1710 C CA . GLY A 1 206 ? 9.275 -26.311 9.982 1.00 38.88 206 GLY A CA 1
ATOM 1711 C C . GLY A 1 206 ? 9.996 -25.070 10.510 1.00 38.88 206 GLY A C 1
ATOM 1712 O O . GLY A 1 206 ? 10.254 -24.135 9.750 1.00 38.88 206 GLY A O 1
ATOM 1713 N N . LEU A 1 207 ? 10.310 -25.074 11.809 1.00 41.34 207 LEU A N 1
ATOM 1714 C CA . LEU A 1 207 ? 10.975 -23.987 12.546 1.00 41.34 207 LEU A CA 1
ATOM 1715 C C . LEU A 1 207 ? 12.149 -23.341 11.782 1.00 41.34 207 LEU A C 1
ATOM 1717 O O . LEU A 1 207 ? 12.345 -22.135 11.870 1.00 41.34 207 LEU A O 1
ATOM 1721 N N . THR A 1 208 ? 12.846 -24.105 10.942 1.00 45.50 208 THR A N 1
ATOM 1722 C CA . THR A 1 208 ? 13.974 -23.654 10.116 1.00 45.50 208 THR A CA 1
ATOM 1723 C C . THR A 1 208 ? 13.613 -22.618 9.043 1.00 45.50 208 THR A C 1
ATOM 1725 O O . THR A 1 208 ? 14.419 -21.742 8.738 1.00 45.50 208 THR A O 1
ATOM 1728 N N . SER A 1 209 ? 12.407 -22.660 8.469 1.00 44.25 209 SER A N 1
ATOM 1729 C CA . SER A 1 209 ? 11.949 -21.641 7.509 1.00 44.25 209 SER A CA 1
ATOM 1730 C C . SER A 1 209 ? 11.437 -20.383 8.218 1.00 44.25 209 SER A C 1
ATOM 1732 O O . SER A 1 209 ? 11.601 -19.278 7.697 1.00 44.25 209 SER A O 1
ATOM 1734 N N . LEU A 1 210 ? 10.899 -20.525 9.434 1.00 40.50 210 LEU A N 1
ATOM 1735 C CA . LEU A 1 210 ? 10.535 -19.390 10.281 1.00 40.50 210 LEU A CA 1
ATOM 1736 C C . LEU A 1 210 ? 11.788 -18.612 10.718 1.00 40.50 210 LEU A C 1
ATOM 1738 O O . LEU A 1 210 ? 11.794 -17.389 10.654 1.00 40.50 210 LEU A O 1
ATOM 1742 N N . GLU A 1 211 ? 12.869 -19.310 11.074 1.00 41.84 211 GLU A N 1
ATOM 1743 C CA . GLU A 1 211 ? 14.173 -18.714 11.402 1.00 41.84 211 GLU A CA 1
ATOM 1744 C C . GLU A 1 211 ? 14.800 -17.981 10.202 1.00 41.84 211 GLU A C 1
ATOM 1746 O O . GLU A 1 211 ? 15.326 -16.874 10.346 1.00 41.84 211 GLU A O 1
ATOM 1751 N N . ALA A 1 212 ? 14.682 -18.536 8.991 1.00 45.06 212 ALA A N 1
ATOM 1752 C CA . ALA A 1 212 ? 15.116 -17.860 7.766 1.00 45.06 212 ALA A CA 1
ATOM 17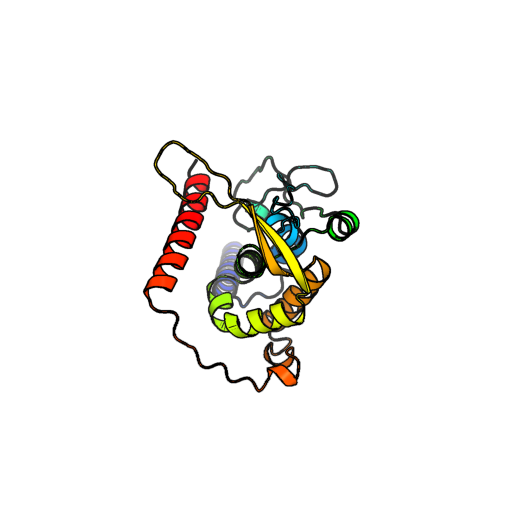53 C C . ALA A 1 212 ? 14.290 -16.590 7.474 1.00 45.06 212 ALA A C 1
ATOM 1755 O O . ALA A 1 212 ? 14.842 -15.556 7.108 1.00 45.06 212 ALA A O 1
ATOM 1756 N N . HIS A 1 213 ? 12.972 -16.620 7.689 1.00 45.47 213 HIS A N 1
ATOM 1757 C CA . HIS A 1 213 ? 12.125 -15.437 7.512 1.00 45.47 213 HIS A CA 1
ATOM 1758 C C . HIS A 1 213 ? 12.314 -14.381 8.612 1.00 45.47 213 HIS A C 1
ATOM 1760 O O . HIS A 1 213 ? 12.234 -13.188 8.318 1.00 45.47 213 HIS A O 1
ATOM 1766 N N . LEU A 1 214 ? 12.578 -14.795 9.854 1.00 41.72 214 LEU A N 1
ATOM 1767 C CA . LEU A 1 214 ? 12.851 -13.892 10.973 1.00 41.72 214 LEU A CA 1
ATOM 1768 C C . LEU A 1 214 ? 14.225 -13.232 10.842 1.00 41.72 214 LEU A C 1
ATOM 1770 O O . LEU A 1 214 ? 14.328 -12.034 11.061 1.00 41.72 214 LEU A O 1
ATOM 1774 N N . SER A 1 215 ? 15.250 -13.954 10.385 1.00 42.31 215 SER A N 1
ATOM 1775 C CA . SER A 1 215 ? 16.584 -13.375 10.153 1.00 42.31 215 SER A CA 1
ATOM 1776 C C . SER A 1 215 ? 16.601 -12.328 9.031 1.00 42.31 215 SER A C 1
ATOM 1778 O O . SER A 1 215 ? 17.251 -11.292 9.170 1.00 42.31 215 SER A O 1
ATOM 1780 N N . VAL A 1 216 ? 15.835 -12.533 7.953 1.00 43.56 216 VAL A N 1
ATOM 1781 C CA . VAL A 1 216 ? 15.655 -11.517 6.897 1.00 43.56 216 VAL A CA 1
ATOM 1782 C C . VAL A 1 216 ? 14.883 -10.300 7.425 1.00 43.56 216 VAL A C 1
ATOM 1784 O O . VAL A 1 216 ? 15.204 -9.164 7.075 1.00 43.56 216 VAL A O 1
ATOM 1787 N N . PHE A 1 217 ? 13.900 -10.516 8.302 1.00 43.59 217 PHE A N 1
ATOM 1788 C CA . PHE A 1 217 ? 13.116 -9.443 8.912 1.00 43.59 217 PHE A CA 1
ATOM 1789 C C . PHE A 1 217 ? 13.925 -8.630 9.938 1.00 43.59 217 PHE A C 1
ATOM 1791 O O . PHE A 1 217 ? 13.928 -7.401 9.876 1.00 43.59 217 PHE A O 1
ATOM 1798 N N . ASP A 1 218 ? 14.682 -9.286 10.819 1.00 38.06 218 ASP A N 1
ATOM 1799 C CA . ASP A 1 218 ? 15.550 -8.639 11.810 1.00 38.06 218 ASP A CA 1
ATOM 1800 C C . ASP A 1 218 ? 16.670 -7.837 11.144 1.00 38.06 218 ASP A C 1
ATOM 1802 O O . ASP A 1 218 ? 17.024 -6.754 11.618 1.00 38.06 218 ASP A O 1
ATOM 1806 N N . TYR A 1 219 ? 17.181 -8.303 10.001 1.00 40.47 219 TYR A N 1
ATOM 1807 C CA . TYR A 1 219 ? 18.121 -7.544 9.180 1.00 40.47 219 TYR A CA 1
ATOM 1808 C C . TYR A 1 219 ? 17.496 -6.240 8.654 1.00 40.47 219 TYR A C 1
ATOM 1810 O O . TYR A 1 219 ? 18.093 -5.168 8.771 1.00 40.47 219 TYR A O 1
ATOM 1818 N N . GLN A 1 220 ? 16.263 -6.294 8.141 1.00 42.00 220 GLN A N 1
ATOM 1819 C CA . GLN A 1 220 ? 15.562 -5.121 7.605 1.00 42.00 220 GLN A CA 1
ATOM 1820 C C . GLN A 1 220 ? 15.139 -4.123 8.695 1.00 42.00 220 GLN A C 1
ATOM 1822 O O . GLN A 1 220 ? 15.261 -2.909 8.505 1.00 42.00 220 GLN A O 1
ATOM 1827 N N . VAL A 1 221 ? 14.696 -4.609 9.859 1.00 42.00 221 VAL A N 1
ATOM 1828 C CA . VAL A 1 221 ? 14.326 -3.764 11.008 1.00 42.00 221 VAL A CA 1
ATOM 1829 C C . VAL A 1 221 ? 15.562 -3.103 11.621 1.00 42.00 221 VAL A C 1
ATOM 1831 O O . VAL A 1 221 ? 15.535 -1.906 11.915 1.00 42.00 221 VAL A O 1
ATOM 1834 N N . SER A 1 222 ? 16.674 -3.833 11.740 1.00 38.25 222 SER A N 1
ATOM 1835 C CA . SER A 1 222 ? 17.938 -3.295 12.263 1.00 38.25 222 SER A CA 1
ATOM 1836 C C . SER A 1 222 ? 18.516 -2.196 11.363 1.00 38.25 222 SER A C 1
ATOM 1838 O O . SER A 1 222 ? 19.034 -1.199 11.864 1.00 38.25 222 SER A O 1
ATOM 1840 N N . HIS A 1 223 ? 18.354 -2.311 10.040 1.00 38.97 223 HIS A N 1
ATOM 1841 C CA . HIS A 1 223 ? 18.754 -1.262 9.094 1.00 38.97 223 HIS A CA 1
ATOM 1842 C C . HIS A 1 223 ? 17.873 -0.004 9.192 1.00 38.97 223 HIS A C 1
ATOM 1844 O O . HIS A 1 223 ? 18.371 1.115 9.057 1.00 38.97 223 HIS A O 1
ATOM 1850 N N . CYS A 1 224 ? 16.576 -0.171 9.473 1.00 39.34 224 CYS A N 1
ATOM 1851 C CA . CYS A 1 224 ? 15.659 0.947 9.713 1.00 39.34 224 CYS A CA 1
ATOM 1852 C C . CYS A 1 224 ? 15.962 1.681 11.028 1.00 39.34 224 CYS A C 1
ATOM 1854 O O . CYS A 1 224 ? 15.811 2.900 11.096 1.00 39.34 224 CYS A O 1
ATOM 1856 N N . LEU A 1 225 ? 16.406 0.961 12.062 1.00 35.03 225 LEU A N 1
ATOM 1857 C CA . LEU A 1 225 ? 16.791 1.548 13.347 1.00 35.03 225 LEU A CA 1
ATOM 1858 C C . LEU A 1 225 ? 18.167 2.228 13.284 1.00 35.03 225 LEU A C 1
ATOM 1860 O O . LEU A 1 225 ? 18.321 3.318 13.828 1.00 35.03 225 LEU A O 1
ATOM 1864 N N . GLY A 1 226 ? 19.134 1.650 12.562 1.00 35.56 226 GLY A N 1
ATOM 1865 C CA . GLY A 1 226 ? 20.461 2.246 12.364 1.00 35.56 226 GLY A CA 1
ATOM 1866 C C . GLY A 1 226 ? 20.430 3.569 11.589 1.00 35.56 226 GLY A C 1
ATOM 1867 O O . GLY A 1 226 ? 21.137 4.509 11.946 1.00 35.56 226 GLY A O 1
ATOM 1868 N N . ALA A 1 227 ? 19.548 3.683 10.590 1.00 41.59 227 ALA A N 1
ATOM 1869 C CA . ALA A 1 227 ? 19.332 4.921 9.834 1.00 41.59 227 ALA A CA 1
ATOM 1870 C C . ALA A 1 227 ? 18.587 6.015 10.627 1.00 41.59 227 ALA A C 1
ATOM 1872 O O . ALA A 1 227 ? 18.601 7.176 10.232 1.00 41.59 227 ALA A O 1
ATOM 1873 N N . ALA A 1 228 ? 17.929 5.664 11.738 1.00 35.53 228 ALA A N 1
ATOM 1874 C CA . ALA A 1 228 ? 17.285 6.624 12.636 1.00 35.53 228 ALA A CA 1
ATOM 1875 C C . ALA A 1 228 ? 18.241 7.171 13.715 1.00 35.53 228 ALA A C 1
ATOM 1877 O O . ALA A 1 228 ? 17.902 8.135 14.400 1.00 35.53 228 ALA A O 1
ATOM 1878 N N . SER A 1 229 ? 19.418 6.556 13.874 1.00 36.41 229 SER A N 1
ATOM 1879 C CA . SER A 1 229 ? 20.447 6.932 14.855 1.00 36.41 229 SER A CA 1
ATOM 1880 C C . SER A 1 229 ? 21.618 7.745 14.284 1.00 36.41 229 SER A C 1
ATOM 1882 O O . SER A 1 229 ? 22.559 8.033 15.024 1.00 36.41 229 SER A O 1
ATOM 1884 N N . SER A 1 230 ? 21.567 8.118 13.001 1.00 36.81 230 SER A N 1
ATOM 1885 C CA . SER A 1 230 ? 22.554 8.969 12.313 1.00 36.81 230 SER A CA 1
ATOM 1886 C C . SER A 1 230 ? 21.972 10.317 11.914 1.00 36.81 230 SER A C 1
ATOM 1888 O O . SER A 1 230 ? 20.892 10.293 11.281 1.00 36.81 230 SER A O 1
#

Solvent-accessible surface area (backbone atoms only — not comparable to full-atom values): 13419 Å² total; per-residue (Å²): 108,73,69,55,52,52,52,51,51,54,50,50,52,51,52,49,52,47,51,28,54,78,66,67,66,68,76,78,72,75,54,62,53,68,60,38,50,69,52,39,51,44,77,40,18,22,34,48,80,48,48,64,50,82,60,83,74,46,22,26,92,82,66,46,48,36,34,63,45,46,52,71,72,68,55,79,64,94,77,61,99,42,38,89,58,60,58,52,74,64,57,72,58,52,64,73,64,59,40,31,25,39,58,81,78,11,45,47,50,42,48,31,72,74,65,33,62,72,53,42,70,77,40,44,69,62,52,50,52,52,47,60,71,57,28,43,81,42,64,32,32,44,80,51,70,60,95,50,75,100,81,52,85,55,76,48,77,47,78,45,80,39,58,26,26,40,63,68,41,44,55,51,52,52,48,51,53,47,38,29,75,69,71,74,40,64,64,76,74,73,49,58,76,84,63,73,72,63,81,75,80,79,74,73,76,53,70,70,58,54,51,55,55,47,54,57,46,51,54,54,52,52,53,57,53,55,62,70,75,106

Mean predicted aligned error: 13.27 Å

Sequence (230 aa):
KIAEVARGVSWFFHDLTRRLRDSWQLFPMAPHHLFHMRQLFVDWSRFPNGEKLSNEPAVDKHGNKVCRNYLRGACHLHFCGLSHASPFVDIPAVQSSGAVLDFHHGFRCAVCEMFGVKWWWEFEDLIRRLFHHYARPCSLQFRYDRMTRHVETIRDVDEESLPVLEYDGFVRVTGLLMEARLNLRDLASCLPREDQHREICFKGVGLTSLEAHLSVFDYQVSHCLGAASS

pLDDT: mean 76.31, std 19.7, range [35.03, 97.94]

Secondary structure (DSSP, 8-state):
-HHHHHHHHHHHHHHHHHHHHHTT----S--GGGGGHHHHHHHH-B-TTS-B---PSPB-TTSPBB-HHHHTT----SS-SSB-SPPP--HHHHHHTT-BEEIIIIIHHHHHHHH-HHHHHHHHHHHHHHHHHH-EEEEEEEEEE---TTT---EEEEEEEEEEE-HHHHHHHHHHHHHHHTTSS-GGGGS-GGGTT---------HHHHHHHHHHHHHHHHHHHHTT--